Protein AF-A0AAE1CKC8-F1 (afdb_monomer_lite)

Sequence (252 aa):
MRITLWTKRLIAEFQVTCFRPLCLSCGTYLQKKLPIENNLVQALSALDPIAHGHTAAEEAMKKLAEYFPTLIGPEREEQFTSEVRQYYLCQNLSPSDEVQLDHWWKNVMKVIETPTLSSVVKACLSIFCAPAVEQSFSMINHIINTKTNRLDITTYAAYQGIKYHLLARKISSIEMFRRTDIVFSPVDKAMVFHIQTARRRAMMNTSQGPRGKKTTAHKKAEEQIVAITNNNKKRAAEDISLLEPPAPKRLK

Foldseek 3Di:
DDPDDCDPVNVVCCCVPPVVVVVVVVVVVVCVVPVPPPLLVQLLVLLALVVQLPPSSLVSVLCLCVVCCVLQPPVCSVLSNVLSVVLSPDPVQDRDPPDDSVVSLVVSCVVGVRPSSNVSNVVSVPPPPDVVVVVVVVVVCCQCPPPVRHDDPVRVVVVVVVVVVCVVVVHDPCRVPPDPDPPPDDDDPVVVVVVVVVVVVVVVCVVPPPDPPPPDPVVVVVVVVVVVVVVVVVVVVVVVVVPDDDDDDDDD

pLDDT: mean 74.92, std 10.93, range [36.0, 90.94]

Organism: NCBI:txid231223

Radius of gyration: 37.61 Å; chains: 1; bounding box: 82×58×129 Å

Secondary structure (DSSP, 8-state):
-------HHHHHHHIIIIIHHHHHHHHHHHHHHS----HHHHHHHTTSGGGTT-HHHHHHHHTHHHH-TTTS-GGGHHHHHHHHHHHHH-TT----TTS-HHHHHHHHHHHS--HHHHHHHHHHHHS--SHHHHHHHHHHHHHHH-TTT---HHHHHHHHHHHHHHHHHT--HHHHT--S-TTTSPP-HHHHHHHHHHHHHHHHHHHS-S------HHHHHHHHHHHHHHHHHHHHHHHHHTSSPPPP----

Structure (mmCIF, N/CA/C/O backbone):
data_AF-A0AAE1CKC8-F1
#
_entry.id   AF-A0AAE1CKC8-F1
#
loop_
_atom_site.group_PDB
_atom_site.id
_atom_site.type_symbol
_atom_site.label_atom_id
_atom_site.label_alt_id
_atom_site.label_comp_id
_atom_site.label_asym_id
_atom_site.label_entity_id
_atom_site.label_seq_id
_atom_site.pdbx_PDB_ins_code
_atom_site.Cartn_x
_atom_site.Cartn_y
_atom_site.Cartn_z
_atom_site.occupancy
_atom_site.B_iso_or_equiv
_atom_site.auth_seq_id
_atom_site.auth_comp_id
_atom_site.auth_asym_id
_atom_site.auth_atom_id
_atom_site.pdbx_PDB_model_num
ATOM 1 N N . MET A 1 1 ? -36.580 40.548 -22.655 1.00 36.00 1 MET A N 1
ATOM 2 C CA . MET A 1 1 ? -35.532 39.559 -22.327 1.00 36.00 1 MET A CA 1
ATOM 3 C C . MET A 1 1 ? -35.339 39.572 -20.808 1.00 36.00 1 MET A C 1
ATOM 5 O O . MET A 1 1 ? -34.622 40.419 -20.299 1.00 36.00 1 MET A O 1
ATOM 9 N N . ARG A 1 2 ? -36.108 38.767 -20.055 1.00 38.00 2 ARG A N 1
ATOM 10 C CA . ARG A 1 2 ? -36.061 38.737 -18.578 1.00 38.00 2 ARG A CA 1
ATOM 11 C C . ARG A 1 2 ? -35.215 37.546 -18.142 1.00 38.00 2 ARG A C 1
ATOM 13 O O . ARG A 1 2 ? -35.696 36.421 -18.146 1.00 38.00 2 ARG A O 1
ATOM 20 N N . ILE A 1 3 ? -33.959 37.808 -17.803 1.00 46.44 3 ILE A N 1
ATOM 21 C CA . ILE A 1 3 ? -33.096 36.845 -17.119 1.00 46.44 3 ILE A CA 1
ATOM 22 C C . ILE A 1 3 ? -33.553 36.851 -15.658 1.00 46.44 3 ILE A C 1
ATOM 24 O O . ILE A 1 3 ? -33.387 37.841 -14.950 1.00 46.44 3 ILE A O 1
ATOM 28 N N . THR A 1 4 ? -34.247 35.796 -15.239 1.00 55.09 4 THR A N 1
ATOM 29 C CA . THR A 1 4 ? -34.782 35.658 -13.882 1.00 55.09 4 THR A CA 1
ATOM 30 C C . THR A 1 4 ? -33.641 35.486 -12.884 1.00 55.09 4 THR A C 1
ATOM 32 O O . THR A 1 4 ? -32.924 34.487 -12.912 1.00 55.09 4 THR A O 1
ATOM 35 N N . LEU A 1 5 ? -33.494 36.468 -11.994 1.00 56.00 5 LEU A N 1
ATOM 36 C CA . LEU A 1 5 ? -32.692 36.388 -10.776 1.00 56.00 5 LEU A CA 1
ATOM 37 C C . LEU A 1 5 ? -33.219 35.237 -9.911 1.00 56.00 5 LEU A C 1
ATOM 39 O O . LEU A 1 5 ? -34.302 35.326 -9.333 1.00 56.00 5 LEU A O 1
ATOM 43 N N . TRP A 1 6 ? -32.453 34.152 -9.837 1.00 57.56 6 TRP A N 1
ATOM 44 C CA . TRP A 1 6 ? -32.723 33.048 -8.925 1.00 57.56 6 TRP A CA 1
ATOM 45 C C . TRP A 1 6 ? -32.560 33.549 -7.490 1.00 57.56 6 TRP A C 1
ATOM 47 O O . TRP A 1 6 ? -31.461 33.881 -7.046 1.00 57.56 6 TRP A O 1
ATOM 57 N N . THR A 1 7 ? -33.665 33.648 -6.756 1.00 68.88 7 THR A N 1
ATOM 58 C CA . THR A 1 7 ? -33.627 33.999 -5.336 1.00 68.88 7 THR A CA 1
ATOM 59 C C . THR A 1 7 ? -32.977 32.859 -4.549 1.00 68.88 7 THR A C 1
ATOM 61 O O . THR A 1 7 ? -33.163 31.684 -4.865 1.00 68.88 7 THR A O 1
ATOM 64 N N . LYS A 1 8 ? -32.221 33.184 -3.489 1.00 64.88 8 LYS A N 1
ATOM 65 C CA . LYS A 1 8 ? -31.500 32.198 -2.651 1.00 64.88 8 LYS A CA 1
ATOM 66 C C . LYS A 1 8 ? -32.390 31.040 -2.171 1.00 64.88 8 LYS A C 1
ATOM 68 O O . LYS A 1 8 ? -31.914 29.924 -2.006 1.00 64.88 8 LYS A O 1
ATOM 73 N N . ARG A 1 9 ? -33.688 31.305 -1.996 1.00 66.88 9 ARG A N 1
ATOM 74 C CA . ARG A 1 9 ? -34.703 30.326 -1.590 1.00 66.88 9 ARG A CA 1
ATOM 75 C C . ARG A 1 9 ? -34.991 29.280 -2.677 1.00 66.88 9 ARG A C 1
ATOM 77 O O . ARG A 1 9 ? -35.011 28.099 -2.363 1.00 66.88 9 ARG A O 1
ATOM 84 N N . LEU A 1 10 ? -35.103 29.696 -3.943 1.00 72.81 10 LEU A N 1
ATOM 85 C CA . LEU A 1 10 ? -35.282 28.792 -5.090 1.00 72.81 10 LEU A CA 1
ATOM 86 C C . LEU A 1 10 ? -34.040 27.927 -5.349 1.00 72.81 10 LEU A C 1
ATOM 88 O O . LEU A 1 10 ? -34.161 26.766 -5.724 1.00 72.81 10 LEU A O 1
ATOM 92 N N . ILE A 1 11 ? -32.843 28.474 -5.119 1.00 70.69 11 ILE A N 1
ATOM 93 C CA . ILE A 1 11 ? -31.585 27.718 -5.238 1.00 70.69 11 ILE A CA 1
ATOM 94 C C . ILE A 1 11 ? -31.495 26.649 -4.141 1.00 70.69 11 ILE A C 1
ATOM 96 O O . ILE A 1 11 ? -31.129 25.510 -4.428 1.00 70.69 11 ILE A O 1
ATOM 100 N N . ALA A 1 12 ? -31.866 26.994 -2.903 1.00 69.50 12 ALA A N 1
ATOM 101 C CA . ALA A 1 12 ? -31.888 26.052 -1.786 1.00 69.50 12 ALA A CA 1
ATOM 102 C C . ALA A 1 12 ? -32.915 24.927 -2.002 1.00 69.50 12 ALA A C 1
ATOM 104 O O . ALA A 1 12 ? -32.591 23.757 -1.808 1.00 69.50 12 ALA A O 1
ATOM 105 N N . GLU A 1 13 ? -34.122 25.256 -2.474 1.00 74.31 13 GLU A N 1
ATOM 106 C CA . GLU A 1 13 ? -35.130 24.251 -2.834 1.00 74.31 13 GLU A CA 1
ATOM 107 C C . GLU A 1 13 ? -34.658 23.356 -3.985 1.00 74.31 13 GLU A C 1
ATOM 109 O O . GLU A 1 13 ? -34.780 22.139 -3.903 1.00 74.31 13 GLU A O 1
ATOM 114 N N . PHE A 1 14 ? -34.033 23.908 -5.028 1.00 74.75 14 PHE A N 1
ATOM 115 C CA . PHE A 1 14 ? -33.498 23.094 -6.121 1.00 74.75 14 PHE A CA 1
ATOM 116 C C . PHE A 1 14 ? -32.355 22.166 -5.667 1.00 74.75 14 PHE A C 1
ATOM 118 O O . PHE A 1 14 ? -32.297 21.000 -6.074 1.00 74.75 14 PHE A O 1
ATOM 125 N N . GLN A 1 15 ? -31.465 22.644 -4.789 1.00 65.12 15 GLN A N 1
ATOM 126 C CA . GLN A 1 15 ? -30.391 21.827 -4.220 1.00 65.12 15 GLN A CA 1
ATOM 127 C C . GLN A 1 15 ? -30.928 20.659 -3.389 1.00 65.12 15 GLN A C 1
ATOM 129 O O . GLN A 1 15 ? -30.434 19.538 -3.523 1.00 65.12 15 GLN A O 1
ATOM 134 N N . VAL A 1 16 ? -31.936 20.900 -2.549 1.00 71.31 16 VAL A N 1
ATOM 135 C CA . VAL A 1 16 ? -32.494 19.873 -1.660 1.00 71.31 16 VAL A CA 1
ATOM 136 C C . VAL A 1 16 ? -33.387 18.896 -2.425 1.00 71.31 16 VAL A C 1
ATOM 138 O O . VAL A 1 16 ? -33.282 17.690 -2.209 1.00 71.31 16 VAL A O 1
ATOM 141 N N . THR A 1 17 ? -34.226 19.395 -3.332 1.00 73.00 17 THR A N 1
ATOM 142 C CA . THR A 1 17 ? -35.298 18.603 -3.950 1.00 73.00 17 THR A CA 1
ATOM 143 C C . THR A 1 17 ? -34.865 17.903 -5.237 1.00 73.00 17 THR A C 1
ATOM 145 O O . THR A 1 17 ? -35.337 16.804 -5.509 1.00 73.00 17 THR A O 1
ATOM 148 N N . CYS A 1 18 ? -33.950 18.485 -6.019 1.00 71.00 18 CYS A N 1
ATOM 149 C CA . CYS A 1 18 ? -33.514 17.901 -7.295 1.00 71.00 18 CYS A CA 1
ATOM 150 C C . CYS A 1 18 ? -32.066 17.415 -7.248 1.00 71.00 18 CYS A C 1
ATOM 152 O O . CYS A 1 18 ? -31.780 16.278 -7.620 1.00 71.00 18 CYS A O 1
ATOM 154 N N . PHE A 1 19 ? -31.138 18.255 -6.786 1.00 73.12 19 PHE A N 1
ATOM 155 C CA . PHE A 1 19 ? -29.710 17.958 -6.912 1.00 73.12 19 PHE A CA 1
ATOM 156 C C . PHE A 1 19 ? -29.242 16.867 -5.942 1.00 73.12 19 PHE A C 1
ATOM 158 O O . PHE A 1 19 ? -28.613 15.894 -6.355 1.00 73.12 19 PHE A O 1
ATOM 165 N N . ARG A 1 20 ? -29.595 16.977 -4.656 1.00 73.38 20 ARG A N 1
ATOM 166 C CA . ARG A 1 20 ? -29.221 15.995 -3.628 1.00 73.38 20 ARG A CA 1
ATOM 167 C C . ARG A 1 20 ? -29.720 14.571 -3.940 1.00 73.38 20 ARG A C 1
ATOM 169 O O . ARG A 1 20 ? -28.891 13.660 -3.904 1.00 73.38 20 ARG A O 1
ATOM 176 N N . PRO A 1 21 ? -31.001 14.336 -4.295 1.00 76.81 21 PRO A N 1
ATOM 177 C CA . PRO A 1 21 ? -31.463 12.997 -4.660 1.00 76.81 21 PRO A CA 1
ATOM 178 C C . PRO A 1 21 ? -30.873 12.490 -5.982 1.00 76.81 21 PRO A C 1
ATOM 180 O O . PRO A 1 21 ? -30.647 11.287 -6.103 1.00 76.81 21 PRO A O 1
ATOM 183 N N . LEU A 1 22 ? -30.556 13.366 -6.944 1.00 74.62 22 LEU A N 1
ATOM 184 C CA . LEU A 1 22 ? -29.864 12.975 -8.178 1.00 74.62 22 LEU A CA 1
ATOM 185 C C . LEU A 1 22 ? -28.429 12.506 -7.895 1.00 74.62 22 LEU A C 1
ATOM 187 O O . LEU A 1 22 ? -28.029 11.450 -8.379 1.00 74.62 22 LEU A O 1
ATOM 191 N N . CYS A 1 23 ? -27.669 13.239 -7.076 1.00 71.44 23 CYS A N 1
ATOM 192 C CA . CYS A 1 23 ? -26.325 12.836 -6.655 1.00 71.44 23 CYS A CA 1
ATOM 193 C C . CYS A 1 23 ? -26.344 11.533 -5.846 1.00 71.44 23 CYS A C 1
ATOM 195 O O . CYS A 1 23 ? -25.515 10.662 -6.091 1.00 71.44 23 CYS A O 1
ATOM 197 N N . LEU A 1 24 ? -27.314 11.358 -4.943 1.00 73.06 24 LEU A N 1
ATOM 198 C CA . LEU A 1 24 ? -27.509 10.103 -4.205 1.00 73.06 24 LEU A CA 1
ATOM 199 C C . LEU A 1 24 ? -27.886 8.941 -5.138 1.00 73.06 24 LEU A C 1
ATOM 201 O O . LEU A 1 24 ? -27.353 7.843 -4.999 1.00 73.06 24 LEU A O 1
ATOM 205 N N . SER A 1 25 ? -28.753 9.170 -6.126 1.00 73.88 25 SER A N 1
ATOM 206 C CA . SER A 1 25 ? -29.152 8.146 -7.106 1.00 73.88 25 SER A CA 1
ATOM 207 C C . SER A 1 25 ? -28.003 7.770 -8.043 1.00 73.88 25 SER A C 1
ATOM 209 O O . SER A 1 25 ? -27.799 6.599 -8.348 1.00 73.88 25 SER A O 1
ATOM 211 N N . CYS A 1 26 ? -27.204 8.749 -8.467 1.00 70.44 26 CYS A N 1
ATOM 212 C CA . CYS A 1 26 ? -26.008 8.517 -9.269 1.00 70.44 26 CYS A CA 1
ATOM 213 C C . CYS A 1 26 ? -24.931 7.785 -8.455 1.00 70.44 26 CYS A C 1
ATOM 215 O O . CYS A 1 26 ? -24.367 6.806 -8.930 1.00 70.44 26 CYS A O 1
ATOM 217 N N . GLY A 1 27 ? -24.704 8.192 -7.202 1.00 68.81 27 GLY A N 1
ATOM 218 C CA . GLY A 1 27 ? -23.775 7.530 -6.286 1.00 68.81 27 GLY A CA 1
ATOM 219 C C . GLY A 1 27 ? -24.171 6.082 -6.000 1.00 68.81 27 GLY A C 1
ATOM 220 O O . GLY A 1 27 ? -23.344 5.186 -6.129 1.00 68.81 27 GLY A O 1
ATOM 221 N N . THR A 1 28 ? -25.448 5.824 -5.711 1.00 68.50 28 THR A N 1
ATOM 222 C CA . THR A 1 28 ? -25.966 4.459 -5.503 1.00 68.50 28 THR A CA 1
ATOM 223 C C . THR A 1 28 ? -25.920 3.614 -6.778 1.00 68.50 28 THR A C 1
ATOM 225 O O . THR A 1 28 ? -25.633 2.419 -6.710 1.00 68.50 28 THR A O 1
ATOM 228 N N . TYR A 1 29 ? -26.148 4.208 -7.953 1.00 71.06 29 TYR A N 1
ATOM 229 C CA . TYR A 1 29 ? -25.987 3.532 -9.242 1.00 71.06 29 TYR A CA 1
ATOM 230 C C . TYR A 1 29 ? -24.521 3.186 -9.535 1.00 71.06 29 TYR A C 1
ATOM 232 O O . TYR A 1 29 ? -24.230 2.062 -9.939 1.00 71.06 29 TYR A O 1
ATOM 240 N N . LEU A 1 30 ? -23.593 4.116 -9.291 1.00 62.16 30 LEU A N 1
ATOM 241 C CA . LEU A 1 30 ? -22.155 3.895 -9.450 1.00 62.16 30 LEU A CA 1
ATOM 242 C C . LEU A 1 30 ? -21.639 2.845 -8.463 1.00 62.16 30 LEU A C 1
ATOM 244 O O . LEU A 1 30 ? -20.936 1.938 -8.888 1.00 62.16 30 LEU A O 1
ATOM 248 N N . GLN A 1 31 ? -22.064 2.882 -7.197 1.00 65.56 31 GLN A N 1
ATOM 249 C CA . GLN A 1 31 ? -21.759 1.838 -6.210 1.00 65.56 31 GLN A CA 1
ATOM 250 C C . GLN A 1 31 ? -22.319 0.467 -6.619 1.00 65.56 31 GLN A C 1
ATOM 252 O O . GLN A 1 31 ? -21.656 -0.547 -6.429 1.00 65.56 31 GLN A O 1
ATOM 257 N N . LYS A 1 32 ? -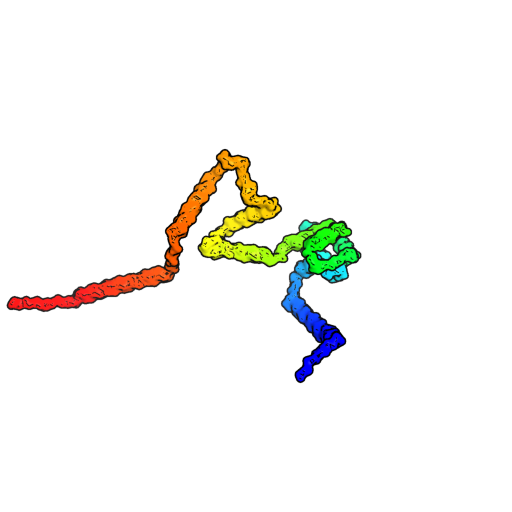23.510 0.417 -7.235 1.00 63.41 32 LYS A N 1
ATOM 258 C CA . LYS A 1 32 ? -24.080 -0.826 -7.789 1.00 63.41 32 LYS A CA 1
ATOM 259 C C . LYS A 1 32 ? -23.358 -1.336 -9.038 1.00 63.41 32 LYS A C 1
ATOM 261 O O . LYS A 1 32 ? -23.412 -2.532 -9.304 1.00 63.41 32 LYS A O 1
ATOM 266 N N . LYS A 1 33 ? -22.766 -0.453 -9.849 1.00 54.09 33 LYS A N 1
ATOM 267 C CA . LYS A 1 33 ? -22.093 -0.797 -11.118 1.00 54.09 33 LYS A CA 1
ATOM 268 C C . LYS A 1 33 ? -20.592 -1.029 -10.975 1.00 54.09 33 LYS A C 1
ATOM 270 O O . LYS A 1 33 ? -20.018 -1.712 -11.815 1.00 54.09 33 LYS A O 1
ATOM 275 N N . LEU A 1 34 ? -19.991 -0.495 -9.918 1.00 58.00 34 LEU A N 1
ATOM 276 C CA . LEU A 1 34 ? -18.614 -0.726 -9.497 1.00 58.00 34 LEU A CA 1
ATOM 277 C C . LEU A 1 34 ? -18.615 -1.321 -8.081 1.00 58.00 34 LEU A C 1
ATOM 279 O O . LEU A 1 34 ? -18.057 -0.706 -7.167 1.00 58.00 34 LEU A O 1
ATOM 283 N N . PRO A 1 35 ? -19.270 -2.477 -7.851 1.00 56.56 35 PRO A N 1
ATOM 284 C CA . PRO A 1 35 ? -19.130 -3.140 -6.573 1.00 56.56 35 PRO A CA 1
ATOM 285 C C . PRO A 1 35 ? -17.649 -3.473 -6.411 1.00 56.56 35 PRO A C 1
ATOM 287 O O . PRO A 1 35 ? -17.050 -4.160 -7.238 1.00 56.56 35 PRO A O 1
ATOM 290 N N . ILE A 1 36 ? -17.038 -2.963 -5.346 1.00 62.00 36 ILE A N 1
ATOM 291 C CA . ILE A 1 36 ? -15.755 -3.486 -4.895 1.00 62.00 36 IL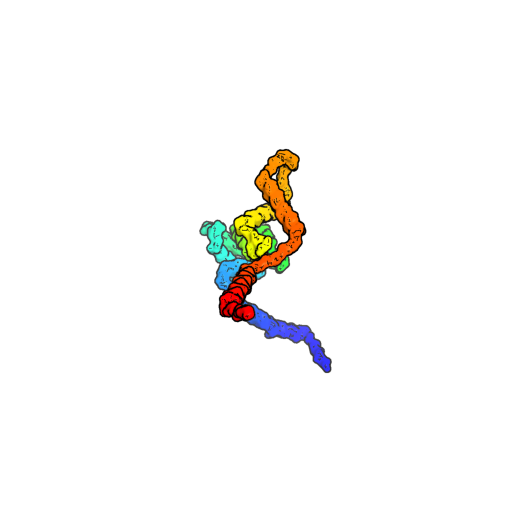E A CA 1
ATOM 292 C C . ILE A 1 36 ? -16.083 -4.865 -4.323 1.00 62.00 36 ILE A C 1
ATOM 294 O O . ILE A 1 36 ? -16.275 -5.009 -3.126 1.00 62.00 36 ILE A O 1
ATOM 298 N N . GLU A 1 37 ? -16.250 -5.874 -5.177 1.00 66.38 37 GLU A N 1
ATOM 299 C CA . GLU A 1 37 ? -16.579 -7.251 -4.765 1.00 66.38 37 GLU A CA 1
ATOM 300 C C . GLU A 1 37 ? -15.460 -7.867 -3.920 1.00 66.38 37 GLU A C 1
ATOM 302 O O . GLU A 1 37 ? -15.650 -8.856 -3.218 1.00 66.38 37 GLU A O 1
ATOM 307 N N . ASN A 1 38 ? -14.273 -7.264 -3.969 1.00 76.81 38 ASN A N 1
ATOM 308 C CA . ASN A 1 38 ? -13.148 -7.690 -3.173 1.00 76.81 38 ASN A CA 1
ATOM 309 C C . ASN A 1 38 ? -13.334 -7.289 -1.700 1.00 76.81 38 ASN A C 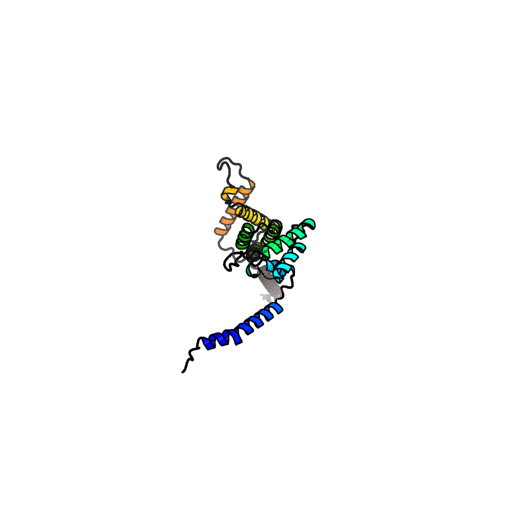1
ATOM 311 O O . ASN A 1 38 ? -13.092 -6.142 -1.314 1.00 76.81 38 ASN A O 1
ATOM 315 N N . ASN A 1 39 ? -13.697 -8.275 -0.879 1.00 80.06 39 ASN A N 1
ATOM 316 C CA . ASN A 1 39 ? -13.858 -8.149 0.570 1.00 80.06 39 ASN A CA 1
ATOM 317 C C . ASN A 1 39 ? -12.618 -7.561 1.273 1.00 80.06 39 ASN A C 1
ATOM 319 O O . ASN A 1 39 ? -12.769 -6.833 2.252 1.00 80.06 39 ASN A O 1
ATOM 323 N N . LEU A 1 40 ? -11.403 -7.811 0.764 1.00 81.62 40 LEU A N 1
ATOM 324 C CA . LEU A 1 40 ? -10.171 -7.218 1.297 1.00 81.62 40 LEU A CA 1
ATOM 325 C C . LEU A 1 40 ? -10.157 -5.702 1.090 1.00 81.62 40 LEU A C 1
ATOM 327 O O . LEU A 1 40 ? -9.838 -4.952 2.003 1.00 81.62 40 LEU A O 1
ATOM 331 N N . VAL A 1 41 ? -10.507 -5.234 -0.109 1.00 79.56 41 VAL A N 1
ATOM 332 C CA . VAL A 1 41 ? -10.488 -3.799 -0.434 1.00 79.56 41 VAL A CA 1
ATOM 333 C C . VAL A 1 41 ? -11.585 -3.063 0.336 1.00 79.56 41 VAL A C 1
ATOM 335 O O . VAL A 1 41 ? -11.366 -1.944 0.794 1.00 79.56 41 VAL A O 1
ATOM 338 N N . GLN A 1 42 ? -12.731 -3.711 0.561 1.00 81.44 42 GLN A N 1
ATOM 339 C CA . GLN A 1 42 ? -13.750 -3.194 1.476 1.00 81.44 42 GLN A CA 1
ATOM 340 C C . GLN A 1 42 ? -13.222 -3.087 2.914 1.00 81.44 42 GLN A C 1
ATOM 342 O O . GLN A 1 42 ? -13.388 -2.044 3.540 1.00 81.44 42 GLN A O 1
ATOM 347 N N . ALA A 1 43 ? -12.534 -4.113 3.423 1.00 85.25 43 ALA A N 1
ATOM 348 C CA . ALA A 1 43 ? -11.910 -4.068 4.746 1.00 85.25 43 ALA A CA 1
ATOM 349 C C . ALA A 1 43 ? -10.842 -2.960 4.850 1.00 85.25 43 ALA A C 1
ATOM 351 O O . ALA A 1 43 ? -10.799 -2.233 5.837 1.00 85.25 43 ALA A O 1
ATOM 352 N N . LEU A 1 44 ? -10.037 -2.762 3.801 1.00 85.00 44 LEU A N 1
ATOM 353 C CA . LEU A 1 44 ? -9.032 -1.697 3.725 1.00 85.00 44 LEU A CA 1
ATOM 354 C C . LEU A 1 44 ? -9.649 -0.294 3.678 1.00 85.00 44 LEU A C 1
ATOM 356 O O . LEU A 1 44 ? -9.043 0.646 4.184 1.00 85.00 44 LEU A O 1
ATOM 360 N N . SER A 1 45 ? -10.852 -0.137 3.118 1.00 83.50 45 SER A N 1
ATOM 361 C CA . SER A 1 45 ? -11.545 1.160 3.101 1.00 83.50 45 SER A CA 1
ATOM 362 C C . SER A 1 45 ? -11.904 1.670 4.503 1.00 83.50 45 SER A C 1
ATOM 364 O O . SER A 1 45 ? -12.032 2.874 4.697 1.00 83.50 45 SER A O 1
ATOM 366 N N . ALA A 1 46 ? -11.973 0.784 5.504 1.00 86.94 46 ALA A N 1
ATOM 367 C CA . ALA A 1 46 ? -12.184 1.163 6.900 1.00 86.94 46 ALA A CA 1
ATOM 368 C C . ALA A 1 46 ? -10.991 1.906 7.531 1.00 86.94 46 ALA A C 1
ATOM 370 O O . ALA A 1 46 ? -11.117 2.429 8.635 1.00 86.94 46 ALA A O 1
ATOM 371 N N . LEU A 1 47 ? -9.838 1.953 6.850 1.00 86.38 47 LEU A N 1
ATOM 372 C CA . LEU A 1 47 ? -8.676 2.732 7.282 1.00 86.38 47 LEU A CA 1
ATOM 373 C C . LEU A 1 47 ? -8.813 4.228 6.980 1.00 86.38 47 LEU A C 1
ATOM 375 O O . LEU A 1 47 ? -7.988 5.014 7.448 1.00 86.38 47 LEU A O 1
ATOM 379 N N . ASP A 1 48 ? -9.794 4.617 6.166 1.00 84.69 48 ASP A N 1
ATOM 380 C CA . ASP A 1 48 ? -10.020 6.007 5.793 1.00 84.69 48 ASP A CA 1
ATOM 381 C C . ASP A 1 48 ? -10.481 6.828 7.019 1.00 84.69 48 ASP A C 1
ATOM 383 O O . ASP A 1 48 ? -11.429 6.420 7.697 1.00 84.69 48 ASP A O 1
ATOM 387 N N . PRO A 1 49 ? -9.863 7.992 7.313 1.00 82.38 49 PRO A N 1
ATOM 388 C CA . PRO A 1 49 ? -10.309 8.904 8.365 1.00 82.38 49 PRO A CA 1
ATOM 389 C C . PRO A 1 49 ? -11.800 9.242 8.296 1.00 82.38 49 PRO A C 1
ATOM 391 O O . PRO A 1 49 ? -12.426 9.452 9.333 1.00 82.38 49 PRO A O 1
ATOM 394 N N . ILE A 1 50 ? -12.373 9.293 7.090 1.00 81.81 50 ILE A N 1
ATOM 395 C CA . ILE A 1 50 ? -13.790 9.606 6.867 1.00 81.81 50 ILE A CA 1
ATOM 396 C C . ILE A 1 50 ? -14.690 8.461 7.358 1.00 81.81 50 ILE A C 1
ATOM 398 O O . ILE A 1 50 ? -15.824 8.693 7.772 1.00 81.81 50 ILE A O 1
ATOM 402 N N . ALA A 1 51 ? -14.189 7.223 7.345 1.00 78.50 51 ALA A N 1
ATOM 403 C CA . ALA A 1 51 ? -14.908 6.051 7.833 1.00 78.50 51 ALA A CA 1
ATOM 404 C C . ALA A 1 51 ? -14.900 5.939 9.373 1.00 78.50 51 ALA A C 1
ATOM 406 O O . ALA A 1 51 ? -15.626 5.112 9.936 1.00 78.50 51 ALA A O 1
ATOM 407 N N . HIS A 1 52 ? -14.120 6.778 10.067 1.00 81.75 52 HIS A N 1
ATOM 408 C CA . HIS A 1 52 ? -14.016 6.774 11.526 1.00 81.75 52 HIS A CA 1
ATOM 409 C C . HIS A 1 52 ? -15.367 7.054 12.197 1.00 81.75 52 HIS A C 1
ATOM 411 O O . HIS A 1 52 ? -16.088 7.979 11.832 1.00 81.75 52 HIS A O 1
ATOM 417 N N . GLY A 1 53 ? -15.717 6.254 13.205 1.00 75.56 53 GLY A N 1
ATOM 418 C CA . GLY A 1 53 ? -16.988 6.371 13.935 1.00 75.56 53 GLY A CA 1
ATOM 419 C C . GLY A 1 53 ? -18.184 5.650 13.297 1.00 75.56 53 GLY A C 1
ATOM 420 O O . GLY A 1 53 ? -19.255 5.602 13.904 1.00 75.56 53 GLY A O 1
ATOM 421 N N . HIS A 1 54 ? -18.026 5.037 12.119 1.00 82.62 54 HIS A N 1
ATOM 422 C CA . HIS A 1 54 ? -19.057 4.182 11.531 1.00 82.62 54 HIS A CA 1
ATOM 423 C C . HIS A 1 54 ? -18.948 2.733 12.027 1.00 82.62 54 HIS A C 1
ATOM 425 O O . HIS A 1 54 ? -17.907 2.093 11.902 1.00 82.62 54 HIS A O 1
ATOM 431 N N . THR A 1 55 ? -20.061 2.166 12.503 1.00 84.44 55 THR A N 1
ATOM 432 C CA . THR A 1 55 ? -20.132 0.769 12.978 1.00 84.44 55 THR A CA 1
ATOM 433 C C . THR A 1 55 ? -19.761 -0.246 11.895 1.00 84.44 55 THR A C 1
ATOM 435 O O . THR A 1 55 ? -19.058 -1.217 12.161 1.00 84.44 55 THR A O 1
ATOM 438 N N . ALA A 1 56 ? -20.164 0.007 10.647 1.00 84.94 56 ALA A N 1
ATOM 439 C CA . ALA A 1 56 ? -19.802 -0.836 9.509 1.00 84.94 56 ALA A CA 1
ATOM 440 C C . ALA A 1 56 ? -18.286 -0.837 9.234 1.00 84.94 56 ALA A C 1
ATOM 442 O O . ALA A 1 56 ? -17.728 -1.866 8.852 1.00 84.94 56 ALA A O 1
ATOM 443 N N . ALA A 1 57 ? -17.613 0.297 9.454 1.00 85.06 57 ALA A N 1
ATOM 444 C CA . ALA A 1 57 ? -16.167 0.406 9.297 1.00 85.06 57 ALA A CA 1
ATOM 445 C C . ALA A 1 57 ? -15.431 -0.323 10.434 1.00 85.06 57 ALA A C 1
ATOM 447 O O . ALA A 1 57 ? -14.437 -1.000 10.187 1.00 85.06 57 ALA A O 1
ATOM 448 N N . GLU A 1 58 ? -15.963 -0.293 11.660 1.00 88.44 58 GLU A N 1
ATOM 449 C CA . GLU A 1 58 ? -15.425 -1.066 12.786 1.00 88.44 58 GLU A CA 1
ATOM 450 C C . GLU A 1 58 ? -15.453 -2.578 12.512 1.00 88.44 58 GLU A C 1
ATOM 452 O O . GLU A 1 58 ? -14.460 -3.278 12.726 1.00 88.44 58 GLU A O 1
ATOM 457 N N . GLU A 1 59 ? -16.573 -3.097 12.009 1.00 88.62 59 GLU A N 1
ATOM 458 C CA . GLU A 1 59 ? -16.694 -4.510 11.634 1.00 88.62 59 GLU A CA 1
ATOM 459 C C . GLU A 1 59 ? -15.769 -4.882 10.472 1.00 88.62 59 GLU A C 1
ATOM 461 O O . GLU A 1 59 ? -15.132 -5.937 10.497 1.00 88.62 59 GLU A O 1
ATOM 466 N N . ALA A 1 60 ? -15.656 -4.013 9.468 1.00 87.62 60 ALA A N 1
ATOM 467 C CA . ALA A 1 60 ? -14.752 -4.206 8.341 1.00 87.62 60 ALA A CA 1
ATOM 468 C C . ALA A 1 60 ? -13.274 -4.202 8.778 1.00 87.62 60 ALA A C 1
ATOM 470 O O . ALA A 1 60 ? -12.495 -5.027 8.302 1.00 87.62 60 ALA A O 1
ATOM 471 N N . MET A 1 61 ? -12.903 -3.351 9.740 1.00 88.56 61 MET A N 1
ATOM 472 C CA . MET A 1 61 ? -11.554 -3.297 10.308 1.00 88.56 61 MET A CA 1
ATOM 473 C C . MET A 1 61 ? -11.213 -4.575 11.086 1.00 88.56 61 MET A C 1
ATOM 475 O O . MET A 1 61 ? -10.101 -5.080 10.973 1.00 88.56 61 MET A O 1
ATOM 479 N N . LYS A 1 62 ? -12.165 -5.147 11.836 1.00 89.50 62 LYS A N 1
ATOM 480 C CA . LYS A 1 62 ? -11.956 -6.426 12.546 1.00 89.50 62 LYS A CA 1
ATOM 481 C C . LYS A 1 62 ? -11.654 -7.573 11.582 1.00 89.50 62 LYS A C 1
ATOM 483 O O . LYS A 1 62 ? -10.759 -8.370 11.847 1.00 89.50 62 LYS A O 1
ATOM 488 N N . LYS A 1 63 ? -12.317 -7.596 10.422 1.00 89.00 63 LYS A N 1
ATOM 489 C CA . LYS A 1 63 ? -12.067 -8.589 9.364 1.00 89.00 63 LYS A CA 1
ATOM 490 C C . LYS A 1 63 ? -10.659 -8.502 8.765 1.00 89.00 63 LYS A C 1
ATOM 492 O O . LYS A 1 63 ? -10.227 -9.459 8.134 1.00 89.00 63 LYS A O 1
ATOM 497 N N . LEU A 1 64 ? -9.909 -7.409 8.970 1.00 86.81 64 LEU A N 1
ATOM 498 C CA . LEU A 1 64 ? -8.506 -7.335 8.534 1.00 86.81 64 LEU A CA 1
ATOM 499 C C . LEU A 1 64 ? -7.629 -8.395 9.210 1.00 86.81 64 LEU A C 1
ATOM 501 O O . LEU A 1 64 ? -6.664 -8.840 8.595 1.00 86.81 64 LEU A O 1
ATOM 505 N N . ALA A 1 65 ? -7.973 -8.851 10.418 1.00 85.88 65 ALA A N 1
ATOM 506 C CA . ALA A 1 65 ? -7.225 -9.906 11.098 1.00 85.88 65 ALA A CA 1
ATOM 507 C C . ALA A 1 65 ? -7.135 -11.197 10.271 1.00 85.88 65 ALA A C 1
ATOM 509 O O . ALA A 1 65 ? -6.059 -11.783 10.157 1.00 85.88 65 ALA A O 1
ATOM 510 N N . GLU A 1 66 ? -8.236 -11.578 9.619 1.00 88.06 66 GLU A N 1
ATOM 511 C CA . GLU A 1 66 ? -8.333 -12.791 8.800 1.00 88.06 66 GLU A CA 1
ATOM 512 C C . GLU A 1 66 ? -7.403 -12.744 7.576 1.00 88.06 66 GLU A C 1
ATOM 514 O O . GLU A 1 66 ? -6.879 -13.770 7.140 1.00 88.06 66 GLU A O 1
ATOM 519 N N . TYR A 1 67 ? -7.161 -11.548 7.029 1.00 85.56 67 TYR A N 1
ATOM 520 C CA . TYR A 1 67 ? -6.328 -11.359 5.839 1.00 85.56 67 TYR A CA 1
ATOM 521 C C . TYR A 1 67 ? -4.830 -11.243 6.146 1.00 85.56 67 TYR A C 1
ATOM 523 O O . TYR A 1 67 ? -4.010 -11.441 5.248 1.00 85.56 67 TYR A O 1
ATOM 531 N N . PHE A 1 68 ? -4.455 -10.952 7.397 1.00 85.50 68 PHE A N 1
ATOM 532 C CA . PHE A 1 68 ? -3.060 -10.794 7.821 1.00 85.50 68 PHE A CA 1
ATOM 533 C C . PHE A 1 68 ? -2.657 -11.782 8.937 1.00 85.50 68 PHE A C 1
ATOM 535 O O . PHE A 1 68 ? -2.141 -11.356 9.978 1.00 85.50 68 PHE A O 1
ATOM 542 N N . PRO A 1 69 ? -2.777 -13.109 8.715 1.00 84.06 69 PRO A N 1
ATOM 543 C CA . PRO A 1 69 ? -2.507 -14.127 9.739 1.00 84.06 69 PRO A CA 1
ATOM 544 C C . PRO A 1 69 ? -1.032 -14.181 10.172 1.00 84.06 69 PRO A C 1
ATOM 546 O O . PRO A 1 69 ? -0.694 -14.669 11.245 1.00 84.06 69 PRO A O 1
ATOM 549 N N . THR A 1 70 ? -0.116 -13.675 9.341 1.00 83.75 70 THR A N 1
ATOM 550 C CA . THR A 1 70 ? 1.314 -13.584 9.679 1.00 83.75 70 THR A CA 1
ATOM 551 C C . THR A 1 70 ? 1.599 -12.491 10.713 1.00 83.75 70 THR A C 1
ATOM 553 O O . THR A 1 70 ? 2.596 -12.569 11.428 1.00 83.75 70 THR A O 1
ATOM 556 N N . LEU A 1 71 ? 0.746 -11.465 10.787 1.00 81.38 71 LEU A N 1
ATOM 557 C CA . LEU A 1 71 ? 0.891 -10.343 11.719 1.00 81.38 71 LEU A CA 1
ATOM 558 C C . LEU A 1 71 ? 0.067 -10.572 12.984 1.00 81.38 71 LEU A C 1
ATOM 560 O O . LEU A 1 71 ? 0.558 -10.342 14.090 1.00 81.38 71 LEU A O 1
ATOM 564 N N . ILE A 1 72 ? -1.160 -11.066 12.815 1.00 82.12 72 ILE A N 1
ATOM 565 C CA . ILE A 1 72 ? -2.067 -11.417 13.903 1.00 82.12 72 ILE A CA 1
ATOM 566 C C . ILE A 1 72 ? -2.130 -12.939 13.978 1.00 82.12 72 ILE A C 1
ATOM 568 O O . ILE A 1 72 ? -2.836 -13.590 13.215 1.00 82.12 72 ILE A O 1
ATOM 572 N N . GLY A 1 73 ? -1.351 -13.508 14.897 1.00 80.56 73 GLY A N 1
ATOM 573 C CA . GLY A 1 73 ? -1.533 -14.904 15.291 1.00 80.56 73 GLY A CA 1
ATOM 574 C C . GLY A 1 73 ? -2.825 -15.083 16.104 1.00 80.56 73 GLY A C 1
ATOM 575 O O . GLY A 1 73 ? -3.340 -14.096 16.633 1.00 80.56 73 GLY A O 1
ATOM 576 N N . PRO A 1 74 ? -3.305 -16.327 16.287 1.00 77.06 74 PRO A N 1
ATOM 577 C CA . PRO A 1 74 ? -4.568 -16.606 16.983 1.00 77.06 74 PRO A CA 1
ATOM 578 C C . PRO A 1 74 ? -4.595 -16.082 18.430 1.00 77.06 74 PRO A C 1
ATOM 580 O O . PRO A 1 74 ? -5.635 -15.669 18.922 1.00 77.06 74 PRO A O 1
ATOM 583 N N . GLU A 1 75 ? -3.444 -16.004 19.105 1.00 80.06 75 GLU A N 1
ATOM 584 C CA . GLU A 1 75 ? -3.341 -15.447 20.465 1.00 80.06 75 GLU A CA 1
ATOM 585 C C . GLU A 1 75 ? -3.533 -13.920 20.535 1.00 80.06 75 GLU A C 1
ATOM 587 O O . GLU A 1 75 ? -3.839 -13.377 21.593 1.00 80.06 75 GLU A O 1
ATOM 592 N N . ARG A 1 76 ? -3.324 -13.204 19.422 1.00 83.31 76 ARG A N 1
ATOM 593 C CA . ARG A 1 76 ? -3.359 -11.730 19.361 1.00 83.31 76 ARG A CA 1
ATOM 594 C C . ARG A 1 76 ? -4.629 -11.180 18.713 1.00 83.31 76 ARG A C 1
ATOM 596 O O . ARG A 1 76 ? -4.783 -9.965 18.615 1.00 83.31 76 ARG A O 1
ATOM 603 N N . GLU A 1 77 ? -5.551 -12.041 18.300 1.00 85.69 77 GLU A N 1
ATOM 604 C CA . GLU A 1 77 ? -6.801 -11.647 17.643 1.00 85.69 77 GLU A CA 1
ATOM 605 C C . GLU A 1 77 ? -7.753 -10.900 18.591 1.00 85.69 77 GLU A C 1
ATOM 607 O O . GLU A 1 77 ? -8.333 -9.868 18.233 1.00 85.69 77 GLU A O 1
ATOM 612 N N . GLU A 1 78 ? -7.855 -11.355 19.842 1.00 86.12 78 GLU A N 1
ATOM 613 C CA . GLU A 1 78 ? -8.645 -10.677 20.875 1.00 86.12 78 GLU A CA 1
ATOM 614 C C . GLU A 1 78 ? -8.068 -9.294 21.213 1.00 86.12 78 GLU A C 1
ATOM 616 O O . GLU A 1 78 ? -8.817 -8.327 21.374 1.00 86.12 78 GLU A O 1
ATOM 621 N N . GLN A 1 79 ? -6.733 -9.183 21.250 1.00 87.56 79 GLN A N 1
ATOM 622 C CA . GLN A 1 79 ? -6.019 -7.918 21.455 1.00 87.56 79 GLN A CA 1
ATOM 623 C C . GLN A 1 79 ? -6.230 -6.963 20.279 1.00 87.56 79 GLN A C 1
ATOM 625 O O . GLN A 1 79 ? -6.524 -5.790 20.476 1.00 87.56 79 GLN A O 1
ATOM 630 N N . PHE A 1 80 ? -6.168 -7.460 19.044 1.00 89.75 80 PHE A N 1
ATOM 631 C CA . PHE A 1 80 ? -6.481 -6.649 17.872 1.00 89.75 80 PHE A CA 1
ATOM 632 C C . PHE A 1 80 ? -7.925 -6.133 17.912 1.00 89.75 80 PHE A C 1
ATOM 634 O O . PHE A 1 80 ? -8.177 -4.950 17.689 1.00 89.75 80 PHE A O 1
ATOM 641 N N . THR A 1 81 ? -8.881 -6.994 18.259 1.00 89.94 81 THR A N 1
ATOM 642 C CA . THR A 1 81 ? -10.299 -6.621 18.330 1.00 89.94 81 THR A CA 1
ATOM 643 C C . THR A 1 81 ? -10.565 -5.565 19.406 1.00 89.94 81 THR A C 1
ATOM 645 O O . THR A 1 81 ? -11.388 -4.668 19.194 1.00 89.94 81 THR A O 1
ATOM 648 N N . SER A 1 82 ? -9.888 -5.644 20.556 1.00 89.75 82 SER A N 1
ATOM 649 C CA . SER A 1 82 ? -10.011 -4.645 21.624 1.00 89.75 82 SER A CA 1
ATOM 650 C C . SER A 1 82 ? -9.342 -3.317 21.255 1.00 89.75 82 SER A C 1
ATOM 652 O O . SER A 1 82 ? -9.947 -2.265 21.467 1.00 89.75 82 SER A O 1
ATOM 654 N N . GLU A 1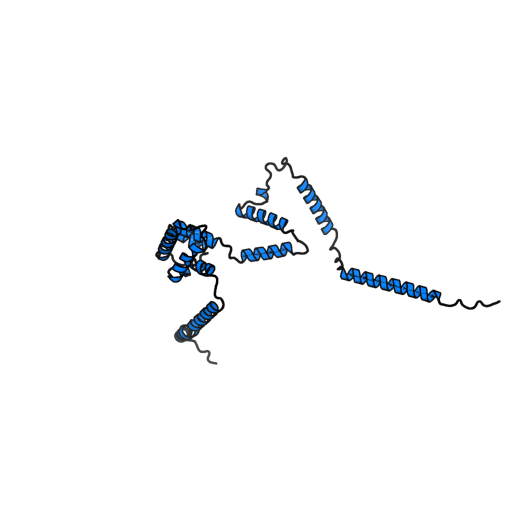 83 ? -8.170 -3.348 20.614 1.00 90.94 83 GLU A N 1
ATOM 655 C CA . GLU A 1 83 ? -7.478 -2.157 20.106 1.00 90.94 83 GLU A CA 1
ATOM 656 C C . GLU A 1 83 ? -8.294 -1.433 19.020 1.00 90.94 83 GLU A C 1
ATOM 658 O O . GLU A 1 83 ? -8.395 -0.205 19.038 1.00 90.94 83 GLU A O 1
ATOM 663 N N . VAL A 1 84 ? -8.945 -2.172 18.112 1.00 89.69 84 VAL A N 1
ATOM 664 C CA . VAL A 1 84 ? -9.865 -1.596 17.114 1.00 89.69 84 VAL A CA 1
ATOM 665 C C . VAL A 1 84 ? -11.028 -0.881 17.802 1.00 89.69 84 VAL A C 1
ATOM 667 O O . VAL A 1 84 ? -11.340 0.256 17.454 1.00 89.69 84 VAL A O 1
ATOM 670 N N . ARG A 1 85 ? -11.648 -1.500 18.815 1.00 88.69 85 ARG A N 1
ATOM 671 C CA . ARG A 1 85 ? -12.725 -0.852 19.586 1.00 88.69 85 ARG A CA 1
ATOM 672 C C . ARG A 1 85 ? -12.237 0.423 20.267 1.00 88.69 85 ARG A C 1
ATOM 674 O O . ARG A 1 85 ? -12.915 1.442 20.204 1.00 88.69 85 ARG A O 1
ATOM 681 N N . GLN A 1 86 ? -11.059 0.384 20.889 1.00 87.25 86 GLN A N 1
ATOM 682 C CA . GLN A 1 86 ? -10.468 1.550 21.544 1.00 87.25 86 GLN A CA 1
ATOM 683 C C . GLN A 1 86 ? -10.237 2.694 20.554 1.00 87.25 86 GLN A C 1
ATOM 685 O O . GLN A 1 86 ? -10.559 3.839 20.863 1.00 87.25 86 GLN A O 1
ATOM 690 N N . TYR A 1 87 ? -9.748 2.379 19.354 1.00 87.50 87 TYR A N 1
ATOM 691 C CA . TYR A 1 87 ? -9.602 3.350 18.278 1.00 87.50 87 TYR A CA 1
ATOM 692 C C . TYR A 1 87 ? -10.941 4.018 17.930 1.00 87.50 87 TYR A C 1
ATOM 694 O O . TYR A 1 87 ? -11.024 5.242 18.003 1.00 87.50 87 TYR A O 1
ATOM 702 N N . TYR A 1 88 ? -12.003 3.251 17.655 1.00 85.88 88 TYR A N 1
ATOM 703 C CA . TYR A 1 88 ? -13.323 3.802 17.298 1.00 85.88 88 TYR A CA 1
ATOM 704 C C . TYR A 1 88 ? -14.005 4.584 18.435 1.00 85.88 88 TYR A C 1
ATOM 706 O O . TYR A 1 88 ? -14.783 5.500 18.170 1.00 85.88 88 TYR A O 1
ATOM 714 N N . LEU A 1 89 ? -13.697 4.275 19.698 1.00 84.56 89 LEU A N 1
ATOM 715 C CA . LEU A 1 89 ? -14.196 5.018 20.862 1.00 84.56 89 LEU A CA 1
ATOM 716 C C . LEU A 1 89 ? -13.489 6.369 21.066 1.00 84.56 89 LEU A C 1
ATOM 718 O O . LEU A 1 89 ? -14.019 7.248 21.751 1.00 84.56 89 LEU A O 1
ATOM 722 N N . CYS A 1 90 ? -12.307 6.570 20.480 1.00 79.38 90 CYS A N 1
ATOM 723 C CA . CYS A 1 90 ? -11.576 7.825 20.596 1.00 79.38 90 CYS A CA 1
ATOM 724 C C . CYS A 1 90 ? -12.174 8.918 19.694 1.00 79.38 90 CYS A C 1
ATOM 726 O O . CYS A 1 90 ? -11.908 8.993 18.495 1.00 79.38 90 CYS A O 1
ATOM 728 N N . GLN A 1 91 ? -12.925 9.833 20.314 1.00 69.19 91 GLN A N 1
ATOM 729 C CA . GLN A 1 91 ? -13.527 11.008 19.664 1.00 69.19 91 GLN A CA 1
ATOM 730 C C . GLN A 1 91 ? -12.532 12.145 19.367 1.00 69.19 91 GLN A C 1
ATOM 732 O O . GLN A 1 91 ? -12.858 13.074 18.636 1.00 69.19 91 GLN A O 1
ATOM 737 N N . ASN A 1 92 ? -11.305 12.078 19.895 1.00 69.12 92 ASN A N 1
ATOM 738 C CA . ASN A 1 92 ? -10.287 13.127 19.725 1.00 69.12 92 ASN A CA 1
ATOM 739 C C . ASN A 1 92 ? -9.619 13.119 18.336 1.00 69.12 92 ASN A C 1
ATOM 741 O O . ASN A 1 92 ? -8.723 13.919 18.067 1.00 69.12 92 ASN A O 1
ATOM 745 N N . LEU A 1 93 ? -10.016 12.192 17.465 1.00 71.69 93 LEU A N 1
ATOM 746 C CA . LEU A 1 93 ? -9.495 12.048 16.115 1.00 71.69 93 LEU A CA 1
ATOM 747 C C . LEU A 1 93 ? -10.380 12.847 15.158 1.00 71.69 93 LEU A C 1
ATOM 749 O O . LEU A 1 93 ? -11.405 12.355 14.698 1.00 71.69 93 LEU A O 1
ATOM 753 N N . SER A 1 94 ? -9.995 14.091 14.863 1.00 66.88 94 SER A N 1
ATOM 754 C CA . SER A 1 94 ? -10.678 14.842 13.809 1.00 66.88 94 SER A CA 1
ATOM 755 C C . SER A 1 94 ? -10.250 14.294 12.441 1.00 66.88 94 SER A C 1
ATOM 757 O O . SER A 1 94 ? -9.040 14.225 12.175 1.00 66.88 94 SER A O 1
ATOM 759 N N . PRO A 1 95 ? -11.192 13.921 11.558 1.00 64.81 95 PRO A N 1
ATOM 760 C CA . PRO A 1 95 ? -10.871 13.659 10.164 1.00 64.81 95 PRO A CA 1
ATOM 761 C C . PRO A 1 95 ? -10.345 14.961 9.549 1.00 64.81 95 PRO A C 1
ATOM 763 O O . PRO A 1 95 ? -10.897 16.037 9.784 1.00 64.81 95 PRO A O 1
ATOM 766 N N . SER A 1 96 ? -9.219 14.877 8.844 1.00 63.03 96 SER A N 1
ATOM 767 C CA . SER A 1 96 ? -8.628 16.011 8.134 1.00 63.03 96 SER A CA 1
ATOM 768 C C . SER A 1 96 ? -8.501 15.635 6.667 1.00 63.03 96 SER A C 1
ATOM 770 O O . SER A 1 96 ? -7.700 14.765 6.328 1.00 63.03 96 SER A O 1
ATOM 772 N N . ASP A 1 97 ? -9.294 16.291 5.821 1.00 58.78 97 ASP A N 1
ATOM 773 C CA . ASP A 1 97 ? -9.408 16.004 4.384 1.00 58.78 97 ASP A CA 1
ATOM 774 C C . ASP A 1 97 ? -8.119 16.316 3.597 1.00 58.78 97 ASP A C 1
ATOM 776 O O . ASP A 1 97 ? -7.943 15.860 2.470 1.00 58.78 97 ASP A O 1
ATOM 780 N N . GLU A 1 98 ? -7.193 17.082 4.182 1.00 59.00 98 GLU A N 1
ATOM 781 C CA . GLU A 1 98 ? -5.977 17.556 3.505 1.00 59.00 98 GLU A CA 1
ATOM 782 C C . GLU A 1 98 ? -4.724 16.715 3.805 1.00 59.00 98 GLU A C 1
ATOM 784 O O . GLU A 1 98 ? -3.653 16.960 3.243 1.00 59.00 98 GLU A O 1
ATOM 789 N N . VAL A 1 99 ? -4.815 15.725 4.697 1.00 67.19 99 VAL A N 1
ATOM 790 C CA . VAL A 1 99 ? -3.641 14.988 5.186 1.00 67.19 99 VAL A CA 1
ATOM 791 C C . VAL A 1 99 ? -3.514 13.644 4.471 1.00 67.19 99 VAL A C 1
ATOM 793 O O . VAL A 1 99 ? -4.448 12.850 4.442 1.00 67.19 99 VAL A O 1
ATOM 796 N N . GLN A 1 100 ? -2.321 13.354 3.932 1.00 75.75 100 GLN A N 1
ATOM 797 C CA . GLN A 1 100 ? -1.995 12.020 3.416 1.00 75.75 100 GLN A CA 1
ATOM 798 C C . GLN A 1 100 ? -2.305 10.943 4.463 1.00 75.75 100 GLN A C 1
ATOM 800 O O . GLN A 1 100 ? -1.921 11.082 5.627 1.00 75.75 100 GLN A O 1
ATOM 805 N N . LEU A 1 101 ? -2.927 9.845 4.029 1.00 81.19 101 LEU A N 1
ATOM 806 C CA . LEU A 1 101 ? -3.381 8.750 4.891 1.00 81.19 101 LEU A CA 1
ATOM 807 C C . LEU A 1 101 ? -2.289 8.261 5.867 1.00 81.19 101 LEU A C 1
ATOM 809 O O . LEU A 1 101 ? -2.538 8.111 7.063 1.00 81.19 101 LEU A O 1
ATOM 813 N N . ASP A 1 102 ? -1.046 8.135 5.391 1.00 82.06 102 ASP A N 1
ATOM 814 C CA . ASP A 1 102 ? 0.117 7.741 6.199 1.00 82.06 102 ASP A CA 1
ATOM 815 C C . ASP A 1 102 ? 0.435 8.728 7.333 1.00 82.06 102 ASP A C 1
ATOM 817 O O . ASP A 1 102 ? 0.832 8.343 8.435 1.00 82.06 102 ASP A O 1
ATOM 821 N N . HIS A 1 103 ? 0.297 10.029 7.068 1.00 83.19 103 HIS A N 1
ATOM 822 C CA . HIS A 1 103 ? 0.568 11.085 8.046 1.00 83.19 103 HIS A CA 1
ATOM 823 C C . HIS A 1 103 ? -0.532 11.163 9.100 1.00 83.19 103 HIS A C 1
ATOM 825 O O . HIS A 1 103 ? -0.238 11.410 10.272 1.00 83.19 103 HIS A O 1
ATOM 831 N N . TRP A 1 104 ? -1.776 10.898 8.703 1.00 84.69 104 TRP A N 1
ATOM 832 C CA . TRP A 1 104 ? -2.892 10.814 9.631 1.00 84.69 104 TRP A CA 1
ATOM 833 C C . TRP A 1 104 ? -2.724 9.638 10.596 1.00 84.69 104 TRP A C 1
ATOM 835 O O . TRP A 1 104 ? -2.681 9.844 11.811 1.00 84.69 104 TRP A O 1
ATOM 845 N N . TRP A 1 105 ? -2.488 8.430 10.076 1.00 86.75 105 TRP A N 1
ATOM 846 C CA . TRP A 1 105 ? -2.261 7.240 10.900 1.00 86.75 105 TRP A CA 1
ATOM 847 C C . TRP A 1 105 ? -1.036 7.370 11.811 1.00 86.75 105 TRP A C 1
ATOM 849 O O . TRP A 1 105 ? -1.059 6.908 12.951 1.00 86.75 105 TRP A O 1
ATOM 859 N N . LYS A 1 106 ? 0.011 8.084 11.379 1.00 85.62 106 LYS A N 1
ATOM 860 C CA . LYS A 1 106 ? 1.154 8.423 12.243 1.00 85.62 106 LYS A CA 1
ATOM 861 C C . LYS A 1 106 ? 0.757 9.272 13.455 1.00 85.62 106 LYS A C 1
ATOM 863 O O . LYS A 1 106 ? 1.371 9.127 14.510 1.00 85.62 106 LYS A O 1
ATOM 868 N N . ASN A 1 107 ? -0.222 10.166 13.322 1.00 84.56 107 ASN A N 1
ATOM 869 C CA . ASN A 1 107 ? -0.723 10.969 14.438 1.00 84.56 107 ASN A CA 1
ATOM 870 C C . ASN A 1 107 ? -1.667 10.158 15.332 1.00 84.56 107 ASN A C 1
ATOM 872 O O . ASN A 1 107 ? -1.532 10.235 16.550 1.00 84.56 107 ASN A O 1
ATOM 876 N N . VAL A 1 108 ? -2.532 9.318 14.752 1.00 84.62 108 VAL A N 1
ATOM 877 C CA . VAL A 1 108 ? -3.388 8.375 15.500 1.00 84.62 108 VAL A CA 1
ATOM 878 C C . VAL A 1 108 ? -2.541 7.498 16.426 1.00 84.62 108 VAL A C 1
ATOM 880 O O . VAL A 1 108 ? -2.817 7.414 17.619 1.00 84.62 108 VAL A O 1
ATOM 883 N N . MET A 1 109 ? -1.443 6.936 15.908 1.00 85.56 109 MET A N 1
ATOM 884 C CA . MET A 1 109 ? -0.519 6.083 16.670 1.00 85.56 109 MET A CA 1
ATOM 885 C C . MET A 1 109 ? 0.228 6.812 17.801 1.00 85.56 109 MET A C 1
ATOM 887 O O . MET A 1 109 ? 0.823 6.154 18.647 1.00 85.56 109 MET A O 1
ATOM 891 N N . LYS A 1 110 ? 0.254 8.153 17.814 1.00 83.25 110 LYS A N 1
ATOM 892 C CA . LYS A 1 110 ? 0.808 8.935 18.937 1.00 83.25 110 LYS A CA 1
ATOM 893 C C . LYS A 1 110 ? -0.223 9.201 20.028 1.00 83.25 110 LYS A C 1
ATOM 895 O O . LYS A 1 110 ? 0.159 9.426 21.168 1.00 83.25 110 LYS A O 1
ATOM 900 N N . VAL A 1 111 ? -1.500 9.262 19.653 1.00 83.19 111 VAL A N 1
ATOM 901 C CA . VAL A 1 111 ? -2.610 9.572 20.561 1.00 83.19 111 VAL A CA 1
ATOM 902 C C . VAL A 1 111 ? -3.115 8.305 21.246 1.00 83.19 111 VAL A C 1
ATOM 904 O O . VAL A 1 111 ? -3.481 8.354 22.415 1.00 83.19 111 VAL A O 1
ATOM 907 N N . ILE A 1 112 ? -3.124 7.179 20.528 1.00 82.31 112 ILE A N 1
ATOM 908 C CA . ILE A 1 112 ? -3.632 5.899 21.018 1.00 82.31 112 ILE A CA 1
ATOM 909 C C . ILE A 1 112 ? -2.523 4.853 20.913 1.00 82.31 112 ILE A C 1
ATOM 911 O O . ILE A 1 112 ? -2.064 4.521 19.817 1.00 82.31 112 ILE A O 1
ATOM 915 N N . GLU A 1 113 ? -2.114 4.307 22.054 1.00 81.06 113 GLU A N 1
ATOM 916 C CA . GLU A 1 113 ? -1.167 3.195 22.107 1.00 81.06 113 GLU A CA 1
ATOM 917 C C . GLU A 1 113 ? -1.866 1.898 21.679 1.00 81.06 113 GLU A C 1
ATOM 919 O O . GLU A 1 113 ? -2.554 1.254 22.463 1.00 81.06 113 GLU A O 1
ATOM 924 N N . THR A 1 114 ? -1.714 1.534 20.405 1.00 82.69 114 THR A N 1
ATOM 925 C CA . THR A 1 114 ? -2.284 0.310 19.811 1.00 82.69 114 THR A CA 1
ATOM 926 C C . THR A 1 114 ? -1.203 -0.436 19.016 1.00 82.69 114 THR A C 1
ATOM 928 O O . THR A 1 114 ? -1.038 -0.224 17.808 1.00 82.69 114 THR A O 1
ATOM 931 N N . PRO A 1 115 ? -0.353 -1.241 19.683 1.00 84.12 115 PRO A N 1
ATOM 932 C CA . PRO A 1 115 ? 0.808 -1.866 19.048 1.00 84.12 115 PRO A CA 1
ATOM 933 C C . PRO A 1 115 ? 0.418 -2.879 17.963 1.00 84.12 115 PRO A C 1
ATOM 935 O O . PRO A 1 115 ? 1.086 -2.957 16.925 1.00 84.12 115 PRO A O 1
ATOM 938 N N . THR A 1 116 ? -0.670 -3.621 18.168 1.00 87.75 116 THR A N 1
ATOM 939 C CA . THR A 1 116 ? -1.123 -4.681 17.263 1.00 87.75 116 THR A CA 1
ATOM 940 C C . THR A 1 116 ? -1.791 -4.075 16.032 1.00 87.75 116 THR A C 1
ATOM 942 O O . THR A 1 116 ? -1.371 -4.347 14.905 1.00 87.75 116 THR A O 1
ATOM 945 N N . LEU A 1 117 ? -2.736 -3.154 16.228 1.00 88.81 117 LEU A N 1
ATOM 946 C CA . LEU A 1 117 ? -3.388 -2.390 15.164 1.00 88.81 117 LEU A CA 1
ATOM 947 C C . LEU A 1 117 ? -2.368 -1.585 14.354 1.00 88.81 117 LEU A C 1
ATOM 949 O O . LEU A 1 117 ? -2.405 -1.613 13.126 1.00 88.81 117 LEU A O 1
ATOM 953 N N . SER A 1 118 ? -1.398 -0.935 15.009 1.00 88.44 118 SER A N 1
ATOM 954 C CA . SER A 1 118 ? -0.352 -0.171 14.319 1.00 88.44 118 SER A CA 1
ATOM 955 C C . SER A 1 118 ? 0.439 -1.028 13.331 1.00 88.44 118 SER A C 1
ATOM 957 O O . SER A 1 118 ? 0.777 -0.561 12.241 1.00 88.44 118 SER A O 1
ATOM 959 N N . SER A 1 119 ? 0.732 -2.281 13.688 1.00 88.62 119 SER A N 1
ATOM 960 C CA . SER A 1 119 ? 1.456 -3.203 12.809 1.00 88.62 119 SER A CA 1
ATOM 961 C C . SER A 1 119 ? 0.648 -3.569 11.559 1.00 88.62 119 SER A C 1
ATOM 963 O O . SER A 1 119 ? 1.183 -3.527 10.449 1.00 88.62 119 SER A O 1
ATOM 965 N N . VAL A 1 120 ? -0.652 -3.824 11.724 1.00 89.56 120 VAL A N 1
ATOM 966 C CA . VAL A 1 120 ? -1.577 -4.165 10.634 1.00 89.56 120 VAL A CA 1
ATOM 967 C C . VAL A 1 120 ? -1.794 -2.972 9.720 1.00 89.56 120 VAL A C 1
ATOM 969 O O . VAL A 1 120 ? -1.674 -3.105 8.507 1.00 89.56 120 VAL A O 1
ATOM 972 N N . VAL A 1 121 ? -2.033 -1.789 10.287 1.00 88.81 121 VAL A N 1
ATOM 973 C CA . VAL A 1 121 ? -2.192 -0.542 9.530 1.00 88.81 121 VAL A CA 1
ATOM 974 C C . VAL A 1 121 ? -0.942 -0.264 8.695 1.00 88.81 121 VAL A C 1
ATOM 976 O O . VAL A 1 121 ? -1.050 0.007 7.504 1.00 88.81 121 VAL A O 1
ATOM 979 N N . LYS A 1 122 ? 0.262 -0.392 9.273 1.00 87.44 122 LYS A N 1
ATOM 980 C CA . LYS A 1 122 ? 1.522 -0.230 8.525 1.00 87.44 122 LYS A CA 1
ATOM 981 C C . LYS A 1 122 ? 1.640 -1.229 7.381 1.00 87.44 122 LYS A C 1
ATOM 983 O O . LYS A 1 122 ? 2.075 -0.847 6.299 1.00 87.44 122 LYS A O 1
ATOM 988 N N . ALA A 1 123 ? 1.254 -2.483 7.602 1.00 87.25 123 ALA A N 1
ATOM 989 C CA . ALA A 1 123 ? 1.252 -3.486 6.548 1.00 87.25 123 ALA A CA 1
ATOM 990 C C . ALA A 1 123 ? 0.257 -3.129 5.438 1.00 87.25 123 ALA A C 1
ATOM 992 O O . ALA A 1 123 ? 0.639 -3.132 4.272 1.00 87.25 123 ALA A O 1
ATOM 993 N N . CYS A 1 124 ? -0.964 -2.728 5.793 1.00 85.75 124 CYS A N 1
ATOM 994 C CA . CYS A 1 124 ? -1.998 -2.311 4.848 1.00 85.75 124 CYS A CA 1
ATOM 995 C C . CYS A 1 124 ? -1.554 -1.115 3.997 1.00 85.75 124 CYS A C 1
ATOM 997 O O . CYS A 1 124 ? -1.681 -1.152 2.778 1.00 85.75 124 CYS A O 1
ATOM 999 N N . LEU A 1 125 ? -0.972 -0.089 4.626 1.00 81.75 125 LEU A N 1
ATOM 1000 C CA . LEU A 1 125 ? -0.459 1.104 3.942 1.00 81.75 125 LEU A CA 1
ATOM 1001 C C . LEU A 1 125 ? 0.814 0.820 3.127 1.00 81.75 125 LEU A C 1
ATOM 1003 O O . LEU A 1 125 ? 1.117 1.538 2.179 1.00 81.75 125 LEU A O 1
ATOM 1007 N N . SER A 1 126 ? 1.552 -0.246 3.455 1.00 79.31 126 SER A N 1
ATOM 1008 C CA . SER A 1 126 ? 2.702 -0.697 2.662 1.00 79.31 126 SER A CA 1
ATOM 1009 C C . SER A 1 126 ? 2.315 -1.452 1.387 1.00 79.31 126 SER A C 1
ATOM 1011 O O . SER A 1 126 ? 3.162 -1.628 0.507 1.00 79.31 126 SER A O 1
ATOM 1013 N N . ILE A 1 127 ? 1.058 -1.903 1.265 1.00 74.44 127 ILE A N 1
ATOM 1014 C CA . ILE A 1 127 ? 0.580 -2.562 0.049 1.00 74.44 127 ILE A CA 1
ATOM 1015 C C . ILE A 1 127 ? 0.559 -1.514 -1.060 1.00 74.44 127 ILE A C 1
ATOM 1017 O O . ILE A 1 127 ? -0.190 -0.541 -1.023 1.00 74.44 127 ILE A O 1
ATOM 1021 N N . PHE A 1 128 ? 1.427 -1.715 -2.050 1.00 57.19 128 PHE A N 1
ATOM 1022 C CA . PHE A 1 128 ? 1.615 -0.809 -3.173 1.00 57.19 128 PHE A CA 1
ATOM 1023 C C . PHE A 1 128 ? 0.354 -0.712 -4.044 1.00 57.19 128 PHE A C 1
ATOM 1025 O O . PHE A 1 128 ? 0.229 -1.399 -5.055 1.00 57.19 128 PHE A O 1
ATOM 1032 N N . CYS A 1 129 ? -0.550 0.196 -3.695 1.00 57.94 129 CYS A N 1
ATOM 1033 C CA . CYS A 1 129 ? -1.695 0.570 -4.515 1.00 57.94 129 CYS A CA 1
ATOM 1034 C C . CYS A 1 129 ? -1.486 2.001 -5.023 1.00 57.94 129 CYS A C 1
ATOM 1036 O O . CYS A 1 129 ? -2.043 2.945 -4.472 1.00 57.94 129 CYS A O 1
ATOM 1038 N N . ALA A 1 130 ? -0.633 2.193 -6.038 1.00 52.78 130 ALA A N 1
ATOM 1039 C CA . ALA A 1 130 ? -0.426 3.526 -6.609 1.00 52.78 130 ALA A CA 1
ATOM 1040 C C . ALA A 1 130 ? -0.107 3.523 -8.119 1.00 52.78 130 ALA A C 1
ATOM 1042 O O . ALA A 1 130 ? 0.698 2.701 -8.571 1.00 52.78 130 ALA A O 1
ATOM 1043 N N . PRO A 1 131 ? -0.592 4.538 -8.873 1.00 54.53 131 PRO A N 1
ATOM 1044 C CA . PRO A 1 131 ? -0.208 4.813 -10.266 1.00 54.53 131 PRO A CA 1
ATOM 1045 C C . PRO A 1 131 ? 1.308 4.909 -10.481 1.00 54.53 131 PRO A C 1
ATOM 1047 O O . PRO A 1 131 ? 1.804 4.666 -11.575 1.00 54.53 131 PRO A O 1
ATOM 1050 N N . ALA A 1 132 ? 2.070 5.236 -9.432 1.00 56.19 132 ALA A N 1
ATOM 1051 C CA . ALA A 1 132 ? 3.528 5.299 -9.474 1.00 56.19 132 ALA A CA 1
ATOM 1052 C C . ALA A 1 132 ? 4.174 3.949 -9.839 1.00 56.19 132 ALA A C 1
ATOM 1054 O O . ALA A 1 132 ? 5.198 3.913 -10.529 1.00 56.19 132 ALA A O 1
ATOM 1055 N N . VAL A 1 133 ? 3.577 2.829 -9.421 1.00 59.91 133 VAL A N 1
ATOM 1056 C CA . VAL A 1 133 ? 4.076 1.489 -9.759 1.00 59.91 133 VAL A CA 1
ATOM 1057 C C . VAL A 1 133 ? 3.732 1.142 -11.209 1.00 59.91 133 VAL A C 1
ATOM 1059 O O . VAL A 1 133 ? 4.595 0.676 -11.951 1.00 59.91 133 VAL A O 1
ATOM 1062 N N . GLU A 1 134 ? 2.529 1.478 -11.671 1.00 61.19 134 GLU A N 1
ATOM 1063 C CA . GLU A 1 134 ? 2.128 1.316 -13.077 1.00 61.19 134 GLU A CA 1
ATOM 1064 C C . GLU A 1 134 ? 2.942 2.200 -14.033 1.00 61.19 134 GLU A C 1
ATOM 1066 O O . GLU A 1 134 ? 3.352 1.766 -15.113 1.00 61.19 134 GLU A O 1
ATOM 1071 N N . GLN A 1 135 ? 3.257 3.428 -13.620 1.00 66.31 135 GLN A N 1
ATOM 1072 C CA . GLN A 1 135 ? 4.142 4.330 -14.351 1.00 66.31 135 GLN A CA 1
ATOM 1073 C C . GLN A 1 135 ? 5.562 3.758 -14.425 1.00 66.31 135 GLN A C 1
ATOM 1075 O O . GLN A 1 135 ? 6.219 3.850 -15.466 1.00 66.31 135 GLN A O 1
ATOM 1080 N N . SER A 1 136 ? 6.022 3.115 -13.347 1.00 68.31 136 SER A N 1
ATOM 1081 C CA . SER A 1 136 ? 7.290 2.387 -13.337 1.00 68.31 136 SER A CA 1
ATOM 1082 C C . SER A 1 136 ? 7.260 1.248 -14.355 1.00 68.31 136 SER A C 1
ATOM 1084 O O . SER A 1 136 ? 8.157 1.180 -15.190 1.00 68.31 136 SER A O 1
ATOM 1086 N N . PHE A 1 137 ? 6.208 0.422 -14.376 1.00 69.38 137 PHE A N 1
ATOM 1087 C CA . PHE A 1 137 ? 6.037 -0.641 -15.375 1.00 69.38 137 PHE A CA 1
ATOM 1088 C C . PHE A 1 137 ? 5.958 -0.112 -16.807 1.00 69.38 137 PHE A C 1
ATOM 1090 O O . PHE A 1 137 ? 6.549 -0.701 -17.708 1.00 69.38 137 PHE A O 1
ATOM 1097 N N . SER A 1 138 ? 5.312 1.031 -17.028 1.00 75.44 138 SER A N 1
ATOM 1098 C CA . SER A 1 138 ? 5.243 1.668 -18.347 1.00 75.44 138 SER A CA 1
ATOM 1099 C C . SER A 1 138 ? 6.619 2.143 -18.828 1.00 75.44 138 SER A C 1
ATOM 1101 O O . SER A 1 138 ? 7.004 1.877 -19.969 1.00 75.44 138 SER A O 1
ATOM 1103 N N . MET A 1 139 ? 7.409 2.774 -17.951 1.00 72.56 139 MET A N 1
ATOM 1104 C CA . MET A 1 139 ? 8.798 3.146 -18.253 1.00 72.56 139 MET A CA 1
ATOM 1105 C C . MET A 1 139 ? 9.685 1.915 -18.487 1.00 72.56 139 MET A C 1
ATOM 1107 O O . MET A 1 139 ? 10.484 1.907 -19.423 1.00 72.56 139 MET A O 1
ATOM 1111 N N . ILE A 1 140 ? 9.519 0.862 -17.683 1.00 77.00 140 ILE A N 1
ATOM 1112 C CA . ILE A 1 140 ? 10.213 -0.425 -17.839 1.00 77.00 140 ILE A CA 1
ATOM 1113 C C . ILE A 1 140 ? 9.924 -1.015 -19.215 1.00 77.00 140 ILE A C 1
ATOM 1115 O O . ILE A 1 140 ? 10.840 -1.365 -19.956 1.00 77.00 140 ILE A O 1
ATOM 1119 N N . ASN A 1 141 ? 8.645 -1.085 -19.577 1.00 79.94 141 ASN A N 1
ATOM 1120 C CA . ASN A 1 141 ? 8.201 -1.666 -20.831 1.00 79.94 141 ASN A CA 1
ATOM 1121 C C . ASN A 1 141 ? 8.755 -0.880 -22.026 1.00 79.94 141 ASN A C 1
ATOM 1123 O O . ASN A 1 141 ? 9.183 -1.468 -23.018 1.00 79.94 141 ASN A O 1
ATOM 1127 N N . HIS A 1 142 ? 8.833 0.448 -21.906 1.00 79.56 142 HIS A N 1
ATOM 1128 C CA . HIS A 1 142 ? 9.496 1.287 -22.897 1.00 79.56 142 HIS A CA 1
ATOM 1129 C C . HIS A 1 142 ? 10.990 0.950 -23.023 1.00 79.56 142 HIS A C 1
ATOM 1131 O O . HIS A 1 142 ? 11.475 0.797 -24.140 1.00 79.56 142 HIS A O 1
ATOM 1137 N N . ILE A 1 143 ? 11.720 0.786 -21.916 1.00 76.62 143 ILE A N 1
ATOM 1138 C CA . ILE A 1 143 ? 13.159 0.457 -21.913 1.00 76.62 143 ILE A CA 1
ATOM 1139 C C . ILE A 1 143 ? 13.430 -0.956 -22.463 1.00 76.62 143 ILE A C 1
ATOM 1141 O O . ILE A 1 143 ? 14.401 -1.163 -23.183 1.00 76.62 143 ILE A O 1
ATOM 1145 N N . ILE A 1 144 ? 12.560 -1.928 -22.189 1.00 76.44 144 ILE A N 1
ATOM 1146 C CA . ILE A 1 144 ? 12.710 -3.304 -22.689 1.00 76.44 144 ILE A CA 1
ATOM 1147 C C . ILE A 1 144 ? 12.331 -3.403 -24.177 1.00 76.44 144 ILE A C 1
ATOM 1149 O O . ILE A 1 144 ? 12.997 -4.098 -24.944 1.00 76.44 144 ILE A O 1
ATOM 1153 N N . ASN A 1 145 ? 11.284 -2.702 -24.622 1.00 75.00 145 ASN A N 1
ATOM 1154 C CA . ASN A 1 145 ? 10.758 -2.856 -25.984 1.00 75.00 145 ASN A CA 1
ATOM 1155 C C . ASN A 1 145 ? 11.292 -1.835 -26.999 1.00 75.00 145 ASN A C 1
ATOM 1157 O O . ASN A 1 145 ? 11.065 -2.004 -28.203 1.00 75.00 145 ASN A O 1
ATOM 1161 N N . THR A 1 146 ? 12.009 -0.783 -26.583 1.00 75.75 146 THR A N 1
ATOM 1162 C CA . THR A 1 146 ? 12.534 0.205 -27.540 1.00 75.75 146 THR A CA 1
ATOM 1163 C C . THR A 1 146 ? 13.610 -0.390 -28.444 1.00 75.75 146 THR A C 1
ATOM 1165 O O . THR A 1 146 ? 14.604 -0.946 -27.989 1.00 75.75 146 THR A O 1
ATOM 1168 N N . LYS A 1 147 ? 13.474 -0.187 -29.762 1.00 63.66 147 LYS A N 1
ATOM 1169 C CA . LYS A 1 147 ? 14.425 -0.687 -30.777 1.00 63.66 147 LYS A CA 1
ATOM 1170 C C . LYS A 1 147 ? 15.859 -0.157 -30.614 1.00 63.66 147 LYS A C 1
ATOM 1172 O O . LYS A 1 147 ? 16.784 -0.779 -31.126 1.00 63.66 147 LYS A O 1
ATOM 1177 N N . THR A 1 148 ? 16.044 0.987 -29.958 1.00 60.56 148 THR A N 1
ATOM 1178 C CA . THR A 1 148 ? 17.338 1.679 -29.819 1.00 60.56 148 THR A CA 1
ATOM 1179 C C . THR A 1 148 ? 17.987 1.523 -28.443 1.00 60.56 148 THR A C 1
ATOM 1181 O O . THR A 1 148 ? 19.203 1.644 -28.362 1.00 60.56 148 THR A O 1
ATOM 1184 N N . ASN A 1 149 ? 17.210 1.231 -27.392 1.00 64.31 149 ASN A N 1
ATOM 1185 C CA . ASN A 1 149 ? 17.658 1.184 -25.992 1.00 64.31 149 ASN A CA 1
ATOM 1186 C C . ASN A 1 149 ? 17.186 -0.087 -25.263 1.00 64.31 149 ASN A C 1
ATOM 1188 O O . ASN A 1 149 ? 16.971 -0.069 -24.056 1.00 64.31 149 ASN A O 1
ATOM 1192 N N . ARG A 1 150 ? 17.044 -1.194 -26.000 1.00 70.19 150 ARG A N 1
ATOM 1193 C CA . ARG A 1 150 ? 16.642 -2.494 -25.457 1.00 70.19 150 ARG A CA 1
ATOM 1194 C C . ARG A 1 150 ? 17.676 -2.996 -24.455 1.00 70.19 150 ARG A C 1
ATOM 1196 O O . ARG A 1 150 ? 18.745 -3.462 -24.847 1.00 70.19 150 ARG A O 1
ATOM 1203 N N . LEU A 1 151 ? 17.346 -2.905 -23.173 1.00 74.75 151 LEU A N 1
ATOM 1204 C CA . LEU A 1 151 ? 18.067 -3.618 -22.125 1.00 74.75 151 LEU A CA 1
ATOM 1205 C C . LEU A 1 151 ? 17.482 -5.020 -21.983 1.00 74.75 151 LEU A C 1
ATOM 1207 O O . LEU A 1 151 ? 16.271 -5.213 -22.111 1.00 74.75 151 LEU A O 1
ATOM 1211 N N . ASP A 1 152 ? 18.346 -5.998 -21.720 1.00 79.00 152 ASP A N 1
ATOM 1212 C CA . ASP A 1 152 ? 17.873 -7.311 -21.300 1.00 79.00 152 ASP A CA 1
ATOM 1213 C C . ASP A 1 152 ? 17.206 -7.208 -19.921 1.00 79.00 152 ASP A C 1
ATOM 1215 O O . ASP A 1 152 ? 17.592 -6.377 -19.090 1.00 79.00 152 ASP A O 1
ATOM 1219 N N . ILE A 1 153 ? 16.214 -8.062 -19.671 1.00 76.88 153 ILE A N 1
ATOM 1220 C CA . ILE A 1 153 ? 15.412 -8.049 -18.440 1.00 76.88 153 ILE A CA 1
ATOM 1221 C C . ILE A 1 153 ? 16.322 -8.214 -17.216 1.00 76.88 153 ILE A C 1
ATOM 1223 O O . ILE A 1 153 ? 16.156 -7.511 -16.218 1.00 76.88 153 ILE A O 1
ATOM 1227 N N . THR A 1 154 ? 17.339 -9.075 -17.322 1.00 79.88 154 THR A N 1
ATOM 1228 C CA . THR A 1 154 ? 18.322 -9.316 -16.256 1.00 79.88 154 THR A CA 1
ATOM 1229 C C . THR A 1 154 ? 19.142 -8.063 -15.933 1.00 79.88 154 THR A C 1
ATOM 1231 O O . THR A 1 154 ? 19.323 -7.703 -14.769 1.00 79.88 154 THR A O 1
ATOM 1234 N N . THR A 1 155 ? 19.582 -7.344 -16.968 1.00 81.12 155 THR A N 1
ATOM 1235 C CA . THR A 1 155 ? 20.389 -6.123 -16.840 1.00 81.12 155 THR A CA 1
ATOM 1236 C C . THR A 1 155 ? 19.558 -4.977 -16.274 1.00 81.12 155 THR A C 1
ATOM 1238 O O . THR A 1 155 ? 20.028 -4.222 -15.422 1.00 81.12 155 THR A O 1
ATOM 1241 N N . TYR A 1 156 ? 18.304 -4.863 -16.712 1.00 80.88 156 TYR A N 1
ATOM 1242 C CA . TYR A 1 156 ? 17.379 -3.867 -16.194 1.00 80.88 156 TYR A CA 1
ATOM 1243 C C . TYR A 1 156 ? 17.060 -4.101 -14.710 1.00 80.88 156 TYR A C 1
ATOM 1245 O O . TYR A 1 156 ? 17.099 -3.157 -13.920 1.00 80.88 156 TYR A O 1
ATOM 1253 N N . ALA A 1 157 ? 16.800 -5.350 -14.311 1.00 77.12 157 ALA A N 1
ATOM 1254 C CA . ALA A 1 157 ? 16.543 -5.702 -12.916 1.00 77.12 157 ALA A CA 1
ATOM 1255 C C . ALA A 1 157 ? 17.733 -5.344 -12.008 1.00 77.12 157 ALA A C 1
ATOM 1257 O O . ALA A 1 157 ? 17.545 -4.729 -10.957 1.00 77.12 157 ALA A O 1
ATOM 1258 N N . ALA A 1 158 ? 18.962 -5.642 -12.448 1.00 82.00 158 ALA A N 1
ATOM 1259 C CA . ALA A 1 158 ? 20.178 -5.271 -11.724 1.00 82.00 158 ALA A CA 1
ATOM 1260 C C . ALA A 1 158 ? 20.337 -3.744 -11.593 1.00 82.00 158 ALA A C 1
ATOM 1262 O O . ALA A 1 158 ? 20.594 -3.234 -10.501 1.00 82.00 158 ALA A O 1
ATOM 1263 N N . TYR A 1 159 ? 20.127 -3.000 -12.685 1.00 82.44 159 TYR A N 1
ATOM 1264 C CA . TYR A 1 159 ? 20.161 -1.535 -12.676 1.00 82.44 159 TYR A CA 1
ATOM 1265 C C . TYR A 1 159 ? 19.135 -0.944 -11.703 1.00 82.44 159 TYR A C 1
ATOM 1267 O O . TYR A 1 159 ? 19.457 -0.066 -10.900 1.00 82.44 159 TYR A O 1
ATOM 1275 N N . GLN A 1 160 ? 17.905 -1.447 -11.753 1.00 80.06 160 GLN A N 1
ATOM 1276 C CA . GLN A 1 160 ? 16.820 -0.965 -10.916 1.00 80.06 160 GLN A CA 1
ATOM 1277 C C . GLN A 1 160 ? 17.087 -1.257 -9.430 1.00 80.06 160 GLN A C 1
ATOM 1279 O O . GLN A 1 160 ? 16.842 -0.393 -8.589 1.00 80.06 160 GLN A O 1
ATOM 1284 N N . GLY A 1 161 ? 17.670 -2.416 -9.105 1.00 80.94 161 GLY A N 1
ATOM 1285 C CA . GLY A 1 161 ? 18.111 -2.744 -7.747 1.00 80.94 161 GLY A CA 1
ATOM 1286 C C . GLY A 1 161 ? 19.144 -1.752 -7.202 1.00 80.94 161 GLY A C 1
ATOM 1287 O O . GLY A 1 161 ? 18.980 -1.231 -6.099 1.00 80.94 161 GLY A O 1
ATOM 1288 N N . ILE A 1 162 ? 20.164 -1.414 -7.999 1.00 82.44 162 ILE A N 1
ATOM 1289 C CA . ILE A 1 162 ? 21.175 -0.408 -7.627 1.00 82.44 162 ILE A CA 1
ATOM 1290 C C . ILE A 1 162 ? 20.525 0.969 -7.445 1.00 82.44 162 ILE A C 1
ATOM 1292 O O . ILE A 1 162 ? 20.799 1.664 -6.468 1.00 82.44 162 ILE A O 1
ATOM 1296 N N . LYS A 1 163 ? 19.625 1.362 -8.354 1.00 82.56 163 LYS A N 1
ATOM 1297 C CA . LYS A 1 163 ? 18.908 2.640 -8.272 1.00 82.56 163 LYS A CA 1
ATOM 1298 C C . LYS A 1 163 ? 18.098 2.756 -6.980 1.00 82.56 163 LYS A C 1
ATOM 1300 O O . LYS A 1 163 ? 18.191 3.776 -6.301 1.00 82.56 163 LYS A O 1
ATOM 1305 N N . TYR A 1 164 ? 17.327 1.728 -6.626 1.00 82.50 164 TYR A N 1
ATOM 1306 C CA . TYR A 1 164 ? 16.556 1.730 -5.382 1.00 82.50 164 TYR A CA 1
ATOM 1307 C C . TYR A 1 164 ? 17.452 1.756 -4.147 1.00 82.50 164 TYR A C 1
ATOM 1309 O O . TYR A 1 164 ? 17.154 2.476 -3.199 1.00 82.50 164 TYR A O 1
ATOM 1317 N N . HIS A 1 165 ? 18.568 1.028 -4.167 1.00 80.69 165 HIS A N 1
ATOM 1318 C CA . HIS A 1 165 ? 19.532 1.017 -3.068 1.00 80.69 165 HIS A CA 1
ATOM 1319 C C . HIS A 1 165 ? 20.141 2.403 -2.809 1.00 80.69 165 HIS A C 1
ATOM 1321 O O . HIS A 1 165 ? 20.169 2.860 -1.664 1.00 80.69 165 HIS A O 1
ATOM 1327 N N . LEU A 1 166 ? 20.528 3.110 -3.875 1.00 83.38 166 LEU A N 1
ATOM 1328 C CA . LEU A 1 166 ? 21.026 4.486 -3.803 1.00 83.38 166 LEU A CA 1
ATOM 1329 C C . LEU A 1 166 ? 19.965 5.452 -3.259 1.00 83.38 166 LEU A C 1
ATOM 1331 O O . LEU A 1 166 ? 20.255 6.246 -2.364 1.00 83.38 166 LEU A O 1
ATOM 1335 N N . LEU A 1 167 ? 18.724 5.353 -3.752 1.00 81.00 167 LEU A N 1
ATOM 1336 C CA . LEU A 1 167 ? 17.613 6.199 -3.301 1.00 81.00 167 LEU A CA 1
ATOM 1337 C C . LEU A 1 167 ? 17.260 5.962 -1.830 1.00 81.00 167 LEU A C 1
ATOM 1339 O O . LEU A 1 167 ? 17.108 6.924 -1.080 1.00 81.00 167 LEU A O 1
ATOM 1343 N N . ALA A 1 168 ? 17.174 4.700 -1.405 1.00 81.88 168 ALA A N 1
ATOM 1344 C CA . ALA A 1 168 ? 16.847 4.337 -0.029 1.00 81.88 168 ALA A CA 1
ATOM 1345 C C . ALA A 1 168 ? 17.897 4.855 0.963 1.00 81.88 168 ALA A C 1
ATOM 1347 O O . ALA A 1 168 ? 17.556 5.330 2.044 1.00 81.88 168 ALA A O 1
ATOM 1348 N N . ARG A 1 169 ? 19.179 4.804 0.582 1.00 82.75 169 ARG A N 1
ATOM 1349 C CA . ARG A 1 169 ? 20.287 5.282 1.417 1.00 82.75 169 ARG A CA 1
ATOM 1350 C C . ARG A 1 169 ? 20.553 6.782 1.285 1.00 82.75 169 ARG A C 1
ATOM 1352 O O . ARG A 1 169 ? 21.328 7.312 2.071 1.00 82.75 169 ARG A O 1
ATOM 1359 N N . LYS A 1 170 ? 19.926 7.460 0.316 1.00 86.06 170 LYS A N 1
ATOM 1360 C CA . LYS A 1 170 ? 20.214 8.856 -0.065 1.00 86.06 170 LYS A CA 1
ATOM 1361 C C . LYS A 1 170 ? 21.696 9.095 -0.390 1.00 86.06 170 LYS A C 1
ATOM 1363 O O . LYS A 1 170 ? 22.208 10.190 -0.186 1.00 86.06 170 LYS A O 1
ATOM 1368 N N . ILE A 1 171 ? 22.375 8.067 -0.897 1.00 85.44 171 ILE A N 1
ATOM 1369 C CA . ILE A 1 171 ? 23.788 8.127 -1.283 1.00 85.44 171 ILE A CA 1
ATOM 1370 C C . ILE A 1 171 ? 23.847 8.337 -2.794 1.00 85.44 171 ILE A C 1
ATOM 1372 O O . ILE A 1 171 ? 23.108 7.704 -3.551 1.00 85.44 171 ILE A O 1
ATOM 1376 N N . SER A 1 172 ? 24.726 9.228 -3.252 1.00 83.12 172 SER A N 1
ATOM 1377 C CA . SER A 1 172 ? 24.956 9.392 -4.688 1.00 83.12 172 SER A CA 1
ATOM 1378 C C . SER A 1 172 ? 25.737 8.198 -5.246 1.00 83.12 172 SER A C 1
ATOM 1380 O O . SER A 1 172 ? 26.573 7.610 -4.565 1.00 83.12 172 SER A O 1
ATOM 1382 N N . SER A 1 173 ? 25.529 7.843 -6.514 1.00 74.12 173 SER A N 1
ATOM 1383 C CA . SER A 1 173 ? 26.335 6.799 -7.168 1.00 74.12 173 SER A CA 1
ATOM 1384 C C . SER A 1 173 ? 27.834 7.121 -7.127 1.00 74.12 173 SER A C 1
ATOM 1386 O O . SER A 1 173 ? 28.653 6.222 -6.968 1.00 74.12 173 SER A O 1
ATOM 1388 N N . ILE A 1 174 ? 28.197 8.403 -7.194 1.00 78.81 174 ILE A N 1
ATOM 1389 C CA . ILE A 1 174 ? 29.583 8.875 -7.075 1.00 78.81 174 ILE A CA 1
ATOM 1390 C C . ILE A 1 174 ? 30.162 8.542 -5.700 1.00 78.81 174 ILE A C 1
ATOM 1392 O O . ILE A 1 174 ? 31.318 8.148 -5.602 1.00 78.81 174 ILE A O 1
ATOM 1396 N N . GLU A 1 175 ? 29.361 8.688 -4.651 1.00 80.38 175 GLU A N 1
ATOM 1397 C CA . GLU A 1 175 ? 29.768 8.420 -3.278 1.00 80.38 175 GLU A CA 1
ATOM 1398 C C . GLU A 1 175 ? 29.797 6.922 -2.963 1.00 80.38 175 GLU A C 1
ATOM 1400 O O . GLU A 1 175 ? 30.751 6.450 -2.354 1.00 80.38 175 GLU A O 1
ATOM 1405 N N . MET A 1 176 ? 28.828 6.148 -3.466 1.00 76.38 176 MET A N 1
ATOM 1406 C CA . MET A 1 176 ? 28.811 4.687 -3.317 1.00 76.38 176 MET A CA 1
ATOM 1407 C C . MET A 1 176 ? 29.992 4.011 -4.025 1.00 76.38 176 MET A C 1
ATOM 1409 O O . MET A 1 176 ? 30.554 3.052 -3.503 1.00 76.38 176 MET A O 1
ATOM 1413 N N . PHE A 1 177 ? 30.373 4.503 -5.206 1.00 75.31 177 PHE A N 1
ATOM 1414 C CA . PHE A 1 177 ? 31.515 3.991 -5.969 1.00 75.31 177 PHE A CA 1
ATOM 1415 C C . PHE A 1 177 ? 32.787 4.822 -5.757 1.00 75.31 177 PHE A C 1
ATOM 1417 O O . PHE A 1 177 ? 33.745 4.703 -6.531 1.00 75.31 177 PHE A O 1
ATOM 1424 N N . ARG A 1 178 ? 32.819 5.670 -4.719 1.00 77.25 178 ARG A N 1
ATOM 1425 C CA . ARG A 1 178 ? 33.998 6.469 -4.400 1.00 77.25 178 ARG A CA 1
ATOM 1426 C C . ARG A 1 178 ? 35.131 5.537 -4.001 1.00 77.25 178 ARG A C 1
ATOM 1428 O O . ARG A 1 178 ? 35.004 4.696 -3.118 1.00 77.25 178 ARG A O 1
ATOM 1435 N N . ARG A 1 179 ? 36.270 5.717 -4.654 1.00 75.00 179 ARG A N 1
ATOM 1436 C CA . ARG A 1 179 ? 37.509 5.037 -4.282 1.00 75.00 179 ARG A CA 1
ATOM 1437 C C . ARG A 1 179 ? 38.096 5.687 -3.042 1.00 75.00 179 ARG A C 1
ATOM 1439 O O . ARG A 1 179 ? 38.070 6.912 -2.938 1.00 75.00 179 ARG A O 1
ATOM 1446 N N . THR A 1 180 ? 38.658 4.870 -2.155 1.00 74.00 180 THR A N 1
ATOM 1447 C CA . THR A 1 180 ? 39.437 5.341 -1.001 1.00 74.00 180 THR A CA 1
ATOM 1448 C C . THR A 1 180 ? 40.613 6.200 -1.466 1.00 74.00 180 THR A C 1
ATOM 1450 O O . THR A 1 180 ? 40.749 7.326 -1.006 1.00 74.00 180 THR A O 1
ATOM 1453 N N . ASP A 1 181 ? 41.344 5.728 -2.483 1.00 76.62 181 ASP A N 1
ATOM 1454 C CA . ASP A 1 181 ? 42.405 6.470 -3.168 1.00 76.62 181 ASP A CA 1
ATOM 1455 C C . ASP A 1 181 ? 42.141 6.560 -4.673 1.00 76.62 181 ASP A C 1
ATOM 1457 O O . ASP A 1 181 ? 42.088 5.556 -5.385 1.00 76.62 181 ASP A O 1
ATOM 1461 N N . ILE A 1 182 ? 42.006 7.781 -5.192 1.00 72.44 182 ILE A N 1
ATOM 1462 C CA . ILE A 1 182 ? 41.701 8.026 -6.613 1.00 72.44 182 ILE A CA 1
ATOM 1463 C C . ILE A 1 182 ? 42.871 7.593 -7.514 1.00 72.44 182 ILE A C 1
ATOM 1465 O O . ILE A 1 182 ? 42.649 7.138 -8.635 1.00 72.44 182 ILE A O 1
ATOM 1469 N N . VAL A 1 183 ? 44.103 7.702 -7.005 1.00 73.25 183 VAL A N 1
ATOM 1470 C CA . VAL A 1 183 ? 45.342 7.522 -7.777 1.00 73.25 183 VAL A CA 1
ATOM 1471 C C . VAL A 1 183 ? 45.821 6.069 -7.785 1.00 73.25 183 VAL A C 1
ATOM 1473 O O . VAL A 1 183 ? 46.217 5.566 -8.832 1.00 73.25 183 VAL A O 1
ATOM 1476 N N . PHE A 1 184 ? 45.756 5.377 -6.644 1.00 75.62 184 PHE A N 1
ATOM 1477 C CA . PHE A 1 184 ? 46.397 4.065 -6.474 1.00 75.62 184 PHE A CA 1
ATOM 1478 C C . PHE A 1 184 ? 45.417 2.898 -6.314 1.00 75.62 184 PHE A C 1
ATOM 1480 O O . PHE A 1 184 ? 45.836 1.742 -6.319 1.00 75.62 184 PHE A O 1
ATOM 1487 N N . SER A 1 185 ? 44.111 3.164 -6.203 1.00 75.56 185 SER A N 1
ATOM 1488 C CA . SER A 1 185 ? 43.130 2.089 -6.051 1.00 75.56 185 SER A CA 1
ATOM 1489 C C . SER A 1 185 ? 43.024 1.242 -7.332 1.00 75.56 185 SER A C 1
ATOM 1491 O O . SER A 1 185 ? 42.842 1.793 -8.433 1.00 75.56 185 SER A O 1
ATOM 1493 N N . PRO A 1 186 ? 43.093 -0.099 -7.219 1.00 75.88 186 PRO A N 1
ATOM 1494 C CA . PRO A 1 186 ? 43.038 -0.995 -8.367 1.00 75.88 186 PRO A CA 1
ATOM 1495 C C . PRO A 1 186 ? 41.720 -0.827 -9.127 1.00 75.88 186 PRO A C 1
ATOM 1497 O O . PRO A 1 186 ? 40.632 -0.868 -8.553 1.00 75.88 186 PRO A O 1
ATOM 1500 N N . VAL A 1 187 ? 41.810 -0.577 -10.437 1.00 75.62 187 VAL A N 1
ATOM 1501 C CA . VAL A 1 187 ? 40.650 -0.534 -11.344 1.00 75.62 187 VAL A CA 1
ATOM 1502 C C . VAL A 1 187 ? 40.368 -1.918 -11.879 1.00 75.62 187 VAL A C 1
ATOM 1504 O O . VAL A 1 187 ? 41.288 -2.628 -12.283 1.00 75.62 1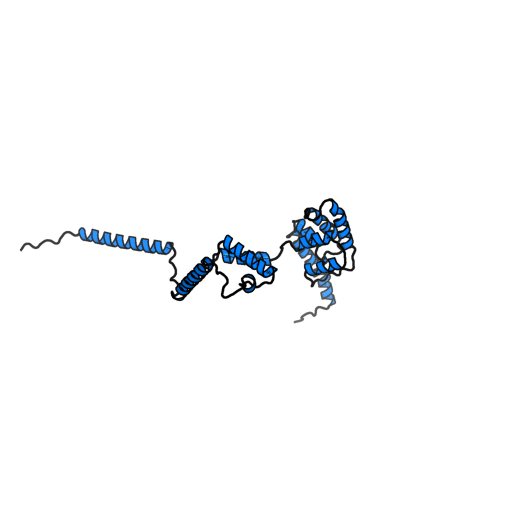87 VAL A O 1
ATOM 1507 N N . ASP A 1 188 ? 39.085 -2.266 -11.933 1.00 79.56 188 ASP A N 1
ATOM 1508 C CA . ASP A 1 188 ? 38.640 -3.419 -12.693 1.00 79.56 188 ASP A CA 1
ATOM 1509 C C . ASP A 1 188 ? 39.009 -3.230 -14.174 1.00 79.56 188 ASP A C 1
ATOM 1511 O O . ASP A 1 188 ? 38.481 -2.366 -14.885 1.00 79.56 188 ASP A O 1
ATOM 1515 N N . LYS A 1 189 ? 39.960 -4.049 -14.628 1.00 82.69 189 LYS A N 1
ATOM 1516 C CA . LYS A 1 189 ? 40.494 -4.023 -15.991 1.00 82.69 189 LYS A CA 1
ATOM 1517 C C . LYS A 1 189 ? 39.406 -4.334 -17.022 1.00 82.69 189 LYS A C 1
ATOM 1519 O O . LYS A 1 189 ? 39.444 -3.773 -18.118 1.00 82.69 189 LYS A O 1
ATOM 1524 N N . ALA A 1 190 ? 38.425 -5.170 -16.673 1.00 81.12 190 ALA A N 1
ATOM 1525 C CA . ALA A 1 190 ? 37.313 -5.502 -17.559 1.00 81.12 190 ALA A CA 1
ATOM 1526 C C . ALA A 1 190 ? 36.408 -4.282 -17.781 1.00 81.12 190 ALA A C 1
ATOM 1528 O O . ALA A 1 190 ? 36.071 -3.942 -18.917 1.00 81.12 190 ALA A O 1
ATOM 1529 N N . MET A 1 191 ? 36.091 -3.552 -16.709 1.00 77.94 191 MET A N 1
ATOM 1530 C CA . MET A 1 191 ? 35.299 -2.325 -16.790 1.00 77.94 191 MET A CA 1
ATOM 1531 C C . MET A 1 191 ? 35.980 -1.262 -17.667 1.00 77.94 191 MET A C 1
ATOM 1533 O O . MET A 1 191 ? 35.334 -0.662 -18.529 1.00 77.94 191 MET A O 1
ATOM 1537 N N . VAL A 1 192 ? 37.295 -1.067 -17.514 1.00 82.88 192 VAL A N 1
ATOM 1538 C CA . VAL A 1 192 ? 38.077 -0.129 -18.344 1.00 82.88 192 VAL A CA 1
ATOM 1539 C C . VAL A 1 192 ? 37.993 -0.501 -19.825 1.00 82.88 192 VAL A C 1
ATOM 1541 O O . VAL A 1 192 ? 37.731 0.362 -20.666 1.00 82.88 192 VAL A O 1
ATOM 1544 N N . PHE A 1 193 ? 38.156 -1.784 -20.148 1.00 88.81 193 PHE A N 1
ATOM 1545 C CA . PHE A 1 193 ? 38.051 -2.285 -21.516 1.00 88.81 193 PHE A CA 1
ATOM 1546 C C . PHE A 1 193 ? 36.663 -2.021 -22.129 1.00 88.81 193 PHE A C 1
ATOM 1548 O O . PHE A 1 193 ? 36.554 -1.543 -23.266 1.00 88.81 193 PHE A O 1
ATOM 1555 N N . HIS A 1 194 ? 35.590 -2.268 -21.375 1.00 85.31 194 HIS A N 1
ATOM 1556 C CA . HIS A 1 194 ? 34.221 -2.022 -21.835 1.00 85.31 194 HIS A CA 1
ATOM 1557 C C . HIS A 1 194 ? 33.918 -0.530 -22.036 1.00 85.31 194 HIS A C 1
ATOM 1559 O O . HIS A 1 194 ? 33.306 -0.160 -23.039 1.00 85.31 194 HIS A O 1
ATOM 1565 N N . ILE A 1 195 ? 34.411 0.347 -21.156 1.00 84.19 195 ILE A N 1
ATOM 1566 C CA . ILE A 1 195 ? 34.262 1.805 -21.306 1.00 84.19 195 ILE A CA 1
ATOM 1567 C C . ILE A 1 195 ? 35.001 2.304 -22.555 1.00 84.19 195 ILE A C 1
ATOM 1569 O O . ILE A 1 195 ? 34.447 3.070 -23.349 1.00 84.19 195 ILE A O 1
ATOM 1573 N N . GLN A 1 196 ? 36.237 1.849 -22.775 1.00 87.00 196 GLN A N 1
ATOM 1574 C CA . GLN A 1 196 ? 37.035 2.239 -23.942 1.00 87.00 196 GLN A CA 1
ATOM 1575 C C . GLN A 1 196 ? 36.392 1.784 -25.258 1.00 87.00 196 GLN A C 1
ATOM 1577 O O . GLN A 1 196 ? 36.308 2.555 -26.220 1.00 87.00 196 GLN A O 1
ATOM 1582 N N . THR A 1 197 ? 35.895 0.547 -25.304 1.00 87.81 197 THR A N 1
ATOM 1583 C CA . THR A 1 197 ? 35.209 0.012 -26.489 1.00 87.81 197 THR A CA 1
ATOM 1584 C C . THR A 1 197 ? 33.865 0.698 -26.738 1.00 87.81 197 THR A C 1
ATOM 1586 O O . THR A 1 197 ? 33.558 1.016 -27.890 1.00 87.81 197 THR A O 1
ATOM 1589 N N . ALA A 1 198 ? 33.093 1.008 -25.692 1.00 80.62 198 ALA A N 1
ATOM 1590 C CA . ALA A 1 198 ? 31.855 1.780 -25.803 1.00 80.62 198 ALA A CA 1
ATOM 1591 C C . ALA A 1 198 ? 32.109 3.195 -26.345 1.00 80.62 198 ALA A C 1
ATOM 1593 O O . ALA A 1 198 ? 31.438 3.613 -27.290 1.00 80.62 198 ALA A O 1
ATOM 1594 N N . ARG A 1 199 ? 33.128 3.901 -25.831 1.00 81.62 199 ARG A N 1
ATOM 1595 C CA . ARG A 1 199 ? 33.530 5.225 -26.334 1.00 81.62 199 ARG A CA 1
ATOM 1596 C C . ARG A 1 199 ? 33.913 5.174 -27.810 1.00 81.62 199 ARG A C 1
ATOM 1598 O O . ARG A 1 199 ? 33.447 6.004 -28.586 1.00 81.62 199 ARG A O 1
ATOM 1605 N N . ARG A 1 200 ? 34.711 4.181 -28.220 1.00 85.12 200 ARG A N 1
ATOM 1606 C CA . ARG A 1 200 ? 35.097 3.997 -29.629 1.00 85.12 200 ARG A CA 1
ATOM 1607 C C . ARG A 1 200 ? 33.869 3.793 -30.525 1.00 85.12 200 ARG A C 1
ATOM 1609 O O . ARG A 1 200 ? 33.769 4.430 -31.568 1.00 85.12 200 ARG A O 1
ATOM 1616 N N . ARG A 1 201 ? 32.907 2.965 -30.100 1.00 80.88 201 ARG A N 1
ATOM 1617 C CA . ARG A 1 201 ? 31.640 2.744 -30.824 1.00 80.88 201 ARG A CA 1
ATOM 1618 C C . ARG A 1 201 ? 30.782 4.007 -30.900 1.00 80.88 201 ARG A C 1
ATOM 1620 O O . ARG A 1 201 ? 30.216 4.280 -31.952 1.00 80.88 201 ARG A O 1
ATOM 1627 N N . ALA A 1 202 ? 30.702 4.776 -29.815 1.00 78.38 202 ALA A N 1
ATOM 1628 C CA . ALA A 1 202 ? 29.973 6.038 -29.791 1.00 78.38 202 ALA A CA 1
ATOM 1629 C C . ALA A 1 202 ? 30.577 7.038 -30.785 1.00 78.38 202 ALA A C 1
ATOM 1631 O O . ALA A 1 202 ? 29.849 7.543 -31.627 1.00 78.38 202 ALA A O 1
ATOM 1632 N N . MET A 1 203 ? 31.902 7.228 -30.769 1.00 78.25 203 MET A N 1
ATOM 1633 C CA . MET A 1 203 ? 32.598 8.121 -31.708 1.00 78.25 203 MET A CA 1
ATOM 1634 C C . MET A 1 203 ? 32.442 7.679 -33.167 1.00 78.25 203 MET A C 1
ATOM 1636 O O . MET A 1 203 ? 32.275 8.521 -34.048 1.00 78.25 203 MET A O 1
ATOM 1640 N N . MET A 1 204 ? 32.440 6.369 -33.437 1.00 74.19 204 MET A N 1
ATOM 1641 C CA . MET A 1 204 ? 32.137 5.833 -34.770 1.00 74.19 204 MET A CA 1
ATOM 1642 C C . MET A 1 204 ? 30.693 6.119 -35.203 1.00 74.19 204 MET A C 1
ATOM 1644 O O . MET A 1 204 ? 30.452 6.385 -36.374 1.00 74.19 204 MET A O 1
ATOM 1648 N N . ASN A 1 205 ? 29.734 6.106 -34.275 1.00 65.12 205 ASN A N 1
ATOM 1649 C CA . ASN A 1 205 ? 28.335 6.426 -34.566 1.00 65.12 205 ASN A CA 1
ATOM 1650 C C . ASN A 1 205 ? 28.077 7.926 -34.769 1.00 65.12 205 ASN A C 1
ATOM 1652 O O . ASN A 1 205 ? 27.086 8.263 -35.402 1.00 65.12 205 ASN A O 1
ATOM 1656 N N . THR A 1 206 ? 28.921 8.812 -34.232 1.00 63.38 206 THR A N 1
ATOM 1657 C CA . THR A 1 206 ? 28.834 10.264 -34.474 1.00 63.38 206 THR A CA 1
ATOM 1658 C C . THR A 1 206 ? 29.551 10.692 -35.753 1.00 63.38 206 THR A C 1
ATOM 1660 O O . THR A 1 206 ? 29.144 11.663 -36.379 1.00 63.38 206 THR A O 1
ATOM 1663 N N . SER A 1 207 ? 30.621 9.988 -36.135 1.00 61.75 207 SER A N 1
ATOM 1664 C CA . SER A 1 207 ? 31.405 10.271 -37.351 1.00 61.75 207 SER A CA 1
ATOM 1665 C C . SER A 1 207 ? 30.817 9.627 -38.606 1.00 61.75 207 SER A C 1
ATOM 1667 O O . SER A 1 207 ? 30.915 10.190 -39.694 1.00 61.75 207 SER A O 1
ATOM 1669 N N . GLN A 1 208 ? 30.146 8.483 -38.473 1.00 55.22 208 GLN A N 1
ATOM 1670 C CA . GLN A 1 208 ? 29.228 8.006 -39.498 1.00 55.22 208 GLN A CA 1
ATOM 1671 C C . GLN A 1 208 ? 27.920 8.783 -39.335 1.00 55.22 208 GLN A C 1
ATOM 1673 O O . GLN A 1 208 ? 27.174 8.526 -38.393 1.00 55.22 208 GLN A O 1
ATOM 1678 N N . GLY A 1 209 ? 27.638 9.733 -40.234 1.00 56.69 209 GLY A N 1
ATOM 1679 C CA . GLY A 1 209 ? 26.318 10.371 -40.338 1.00 56.69 209 GLY A CA 1
ATOM 1680 C C . GLY A 1 209 ? 25.177 9.335 -40.356 1.00 56.69 209 GLY A C 1
ATOM 1681 O O . GLY A 1 209 ? 25.447 8.137 -40.489 1.00 56.69 209 GLY A O 1
ATOM 1682 N N . PRO A 1 210 ? 23.902 9.753 -40.210 1.00 54.56 210 PRO A N 1
ATOM 1683 C CA . PRO A 1 210 ? 22.777 8.855 -39.943 1.00 54.56 210 PRO A CA 1
ATOM 1684 C C . PRO A 1 210 ? 22.854 7.622 -40.839 1.00 54.56 210 PRO A C 1
ATOM 1686 O O . PRO A 1 210 ? 22.763 7.737 -42.062 1.00 54.56 210 PRO A O 1
ATOM 1689 N N . ARG A 1 211 ? 23.089 6.449 -40.228 1.00 56.38 211 ARG A N 1
ATOM 1690 C CA . ARG A 1 211 ? 23.207 5.184 -40.963 1.00 56.38 211 ARG A CA 1
ATOM 1691 C C . ARG A 1 211 ? 21.995 5.088 -41.881 1.00 56.38 211 ARG A C 1
ATOM 1693 O O . ARG A 1 211 ? 20.867 5.080 -41.382 1.00 56.38 211 ARG A O 1
ATOM 1700 N N . GLY A 1 212 ? 22.231 5.056 -43.195 1.00 55.50 212 GLY A N 1
ATOM 1701 C CA . GLY A 1 212 ? 21.167 4.976 -44.192 1.00 55.50 212 GLY A CA 1
ATOM 1702 C C . GLY A 1 212 ? 20.159 3.906 -43.782 1.00 55.50 212 GLY A C 1
ATOM 1703 O O . GLY A 1 212 ? 20.561 2.840 -43.302 1.00 55.50 212 GLY A O 1
ATOM 1704 N N . LYS A 1 213 ? 18.859 4.224 -43.885 1.00 54.59 213 LYS A N 1
ATOM 1705 C CA . LYS A 1 213 ? 17.758 3.326 -43.501 1.00 54.59 213 LYS A CA 1
ATOM 1706 C C . LYS A 1 213 ? 18.088 1.917 -43.986 1.00 54.59 213 LYS A C 1
ATOM 1708 O O . LYS A 1 213 ? 18.136 1.681 -45.190 1.00 54.59 213 LYS A O 1
ATOM 1713 N N . LYS A 1 214 ? 18.326 0.987 -43.054 1.00 58.28 214 LYS A N 1
ATOM 1714 C CA . LYS A 1 214 ? 18.465 -0.428 -43.403 1.00 58.28 214 LYS A CA 1
ATOM 1715 C C . LYS A 1 214 ? 17.174 -0.815 -44.116 1.00 58.28 214 LYS A C 1
ATOM 1717 O O . LYS A 1 214 ? 16.105 -0.743 -43.510 1.00 58.28 214 LYS A O 1
ATOM 1722 N N . THR A 1 215 ? 17.266 -1.148 -45.400 1.00 60.25 215 THR A N 1
ATOM 1723 C CA . THR A 1 215 ? 16.118 -1.639 -46.155 1.00 60.25 215 THR A CA 1
ATOM 1724 C C . THR A 1 215 ? 15.586 -2.877 -45.441 1.00 60.25 215 THR A C 1
ATOM 1726 O O . THR A 1 215 ? 16.346 -3.761 -45.035 1.00 60.25 215 THR A O 1
ATOM 1729 N N . THR A 1 216 ? 14.279 -2.886 -45.184 1.00 64.94 216 THR A N 1
ATOM 1730 C CA . THR A 1 216 ? 13.571 -4.038 -44.625 1.00 64.94 216 THR A CA 1
ATOM 1731 C C . THR A 1 216 ? 13.850 -5.260 -45.496 1.00 64.94 216 THR A C 1
ATOM 1733 O O . THR A 1 216 ? 13.991 -5.125 -46.711 1.00 64.94 216 THR A O 1
ATOM 1736 N N . ALA A 1 217 ? 13.923 -6.451 -44.892 1.00 64.56 217 ALA A N 1
ATOM 1737 C CA . ALA A 1 217 ? 14.210 -7.696 -45.613 1.00 64.56 217 ALA A CA 1
ATOM 1738 C C . ALA A 1 217 ? 13.319 -7.877 -46.860 1.00 64.56 217 ALA A C 1
ATOM 1740 O O . ALA A 1 217 ? 13.799 -8.333 -47.890 1.00 64.56 217 ALA A O 1
ATOM 1741 N N . HIS A 1 218 ? 12.072 -7.397 -46.793 1.00 59.84 218 HIS A N 1
ATOM 1742 C CA . HIS A 1 218 ? 11.120 -7.372 -47.905 1.00 59.84 218 HIS A CA 1
ATOM 1743 C C . HIS A 1 218 ? 11.599 -6.556 -49.119 1.00 59.84 218 HIS A C 1
ATOM 1745 O O . HIS A 1 218 ? 11.553 -7.045 -50.240 1.00 59.84 218 HIS A O 1
ATOM 1751 N N . LYS A 1 219 ? 12.141 -5.348 -48.907 1.00 71.12 219 LYS A N 1
ATOM 1752 C CA . LYS A 1 219 ? 12.674 -4.513 -49.998 1.00 71.12 219 LYS A CA 1
ATOM 1753 C C . LYS A 1 219 ? 13.912 -5.128 -50.641 1.00 71.12 219 LYS A C 1
ATOM 1755 O O . LYS A 1 219 ? 14.061 -5.069 -51.852 1.00 71.12 219 LYS A O 1
ATOM 1760 N N . LYS A 1 220 ? 14.776 -5.765 -49.843 1.00 75.38 220 LYS A N 1
ATOM 1761 C CA . LYS A 1 220 ? 15.933 -6.494 -50.384 1.00 75.38 220 LYS A CA 1
ATOM 1762 C C . LYS A 1 220 ? 15.513 -7.715 -51.202 1.00 75.38 220 LYS A C 1
ATOM 1764 O O . LYS A 1 220 ? 16.150 -8.002 -52.209 1.00 75.38 220 LYS A O 1
ATOM 1769 N N . ALA A 1 221 ? 14.461 -8.416 -50.782 1.00 71.62 221 ALA A N 1
ATOM 1770 C CA . ALA A 1 221 ? 13.907 -9.533 -51.538 1.00 71.62 221 ALA A CA 1
ATOM 1771 C C . ALA A 1 221 ? 13.293 -9.059 -52.867 1.00 71.62 221 ALA A C 1
ATOM 1773 O O . ALA A 1 221 ? 13.580 -9.643 -53.906 1.00 71.62 221 ALA A O 1
ATOM 1774 N N . GLU A 1 222 ? 12.534 -7.959 -52.866 1.00 74.94 222 GLU A N 1
ATOM 1775 C CA . GLU A 1 222 ? 11.990 -7.349 -54.089 1.00 74.94 222 GLU A CA 1
ATOM 1776 C C . GLU A 1 222 ? 13.092 -6.903 -55.060 1.00 74.94 222 GLU A C 1
ATOM 1778 O O . GLU A 1 222 ? 13.040 -7.229 -56.244 1.00 74.94 222 GLU A O 1
ATOM 1783 N N . GLU A 1 223 ? 14.130 -6.223 -54.565 1.00 78.81 223 GLU A N 1
ATOM 1784 C CA . GLU A 1 223 ? 15.286 -5.809 -55.374 1.00 78.81 223 GLU A CA 1
ATOM 1785 C C . GLU A 1 223 ? 16.011 -7.017 -55.997 1.00 78.81 223 GLU A C 1
ATOM 1787 O O . GLU A 1 223 ? 16.405 -6.974 -57.165 1.00 78.81 223 GLU A O 1
ATOM 1792 N N . GLN A 1 224 ? 16.136 -8.125 -55.257 1.00 80.50 224 GLN A N 1
ATOM 1793 C CA . GLN A 1 224 ? 16.714 -9.369 -55.773 1.00 80.50 224 GLN A CA 1
ATOM 1794 C C . GLN A 1 224 ? 15.822 -10.039 -56.825 1.00 80.50 224 GLN A C 1
ATOM 1796 O O . GLN A 1 224 ? 16.333 -10.479 -57.854 1.00 80.50 224 GLN A O 1
ATOM 1801 N N . ILE A 1 225 ? 14.502 -10.075 -56.622 1.00 78.94 225 ILE A N 1
ATOM 1802 C CA . ILE A 1 225 ? 13.550 -10.631 -57.596 1.00 78.94 225 ILE A CA 1
ATOM 1803 C C . ILE A 1 225 ? 13.605 -9.837 -58.908 1.00 78.94 225 ILE A C 1
ATOM 1805 O O . ILE A 1 225 ? 13.674 -10.427 -59.989 1.00 78.94 225 ILE A O 1
ATOM 1809 N N . VAL A 1 226 ? 13.652 -8.504 -58.837 1.00 83.88 226 VAL A N 1
ATOM 1810 C CA . VAL A 1 226 ? 13.778 -7.640 -60.023 1.00 83.88 226 VAL A CA 1
ATOM 1811 C C . VAL A 1 226 ? 15.109 -7.880 -60.744 1.00 83.88 226 VAL A C 1
ATOM 1813 O O . VAL A 1 226 ? 15.128 -8.003 -61.970 1.00 83.88 226 VAL A O 1
ATOM 1816 N N . ALA A 1 227 ? 16.216 -8.022 -60.009 1.00 83.06 227 ALA A N 1
ATOM 1817 C CA . ALA A 1 227 ? 17.523 -8.321 -60.595 1.00 83.06 227 ALA A CA 1
ATOM 1818 C C . ALA A 1 227 ? 17.553 -9.685 -61.313 1.00 83.06 227 ALA A C 1
ATOM 1820 O O . ALA A 1 227 ? 18.065 -9.783 -62.431 1.00 83.06 227 ALA A O 1
ATOM 1821 N N . ILE A 1 228 ? 16.953 -10.721 -60.717 1.00 80.69 228 ILE A N 1
ATOM 1822 C CA . ILE A 1 228 ? 16.831 -12.055 -61.327 1.00 80.69 228 ILE A CA 1
ATOM 1823 C C . ILE A 1 228 ? 15.974 -11.986 -62.599 1.00 80.69 228 ILE A C 1
ATOM 1825 O O . ILE A 1 228 ? 16.351 -12.532 -63.636 1.00 80.69 228 ILE A O 1
ATOM 1829 N N . THR A 1 229 ? 14.859 -11.254 -62.555 1.00 81.94 229 THR A N 1
ATOM 1830 C CA . THR A 1 229 ? 13.942 -11.106 -63.697 1.00 81.94 229 THR A CA 1
ATOM 1831 C C . THR A 1 229 ? 14.615 -10.394 -64.875 1.00 81.94 229 THR A C 1
ATOM 1833 O O . THR A 1 229 ? 14.468 -10.809 -66.026 1.00 81.94 229 THR A O 1
ATOM 1836 N N . ASN A 1 230 ? 15.407 -9.355 -64.600 1.00 81.06 230 ASN A N 1
ATOM 1837 C CA . ASN A 1 230 ? 16.146 -8.621 -65.626 1.00 81.06 230 ASN A CA 1
ATOM 1838 C C . ASN A 1 230 ? 17.270 -9.459 -66.252 1.00 81.06 230 ASN A C 1
ATOM 1840 O O . ASN A 1 230 ? 17.472 -9.398 -67.465 1.00 81.06 230 ASN A O 1
ATOM 1844 N N . ASN A 1 231 ? 17.961 -10.280 -65.459 1.00 79.50 231 ASN A N 1
ATOM 1845 C CA . ASN A 1 231 ? 18.967 -11.208 -65.980 1.00 79.50 231 ASN A CA 1
ATOM 1846 C C . ASN A 1 231 ? 18.345 -12.303 -66.856 1.00 79.50 231 ASN A C 1
ATOM 1848 O O . ASN A 1 231 ? 18.902 -12.633 -67.900 1.00 79.50 231 ASN A O 1
ATOM 1852 N N . ASN A 1 232 ? 17.170 -12.816 -66.488 1.00 75.62 232 ASN A N 1
ATOM 1853 C CA . ASN A 1 232 ? 16.459 -13.799 -67.306 1.00 75.62 232 ASN A CA 1
ATOM 1854 C C . ASN A 1 232 ? 15.959 -13.199 -68.628 1.00 75.62 232 ASN A C 1
ATOM 1856 O O . ASN A 1 232 ? 16.057 -13.851 -69.662 1.00 75.62 232 ASN A O 1
ATOM 1860 N N . LYS A 1 233 ? 15.497 -11.940 -68.629 1.00 74.19 233 LYS A N 1
ATOM 1861 C CA . LYS A 1 233 ? 15.151 -11.224 -69.870 1.00 74.19 233 LYS A CA 1
ATOM 1862 C C . LYS A 1 233 ? 16.358 -11.005 -70.783 1.00 74.19 233 LYS A C 1
ATOM 1864 O O . LYS A 1 233 ? 16.214 -11.132 -71.992 1.00 74.19 233 LYS A O 1
ATOM 1869 N N . LYS A 1 234 ? 17.533 -10.697 -70.222 1.00 73.19 234 LYS A N 1
ATOM 1870 C CA . LYS A 1 234 ? 18.776 -10.591 -71.003 1.00 73.19 234 LYS A CA 1
ATOM 1871 C C . LYS A 1 234 ? 19.157 -11.919 -71.653 1.00 73.19 234 LYS A C 1
ATOM 1873 O O . LYS A 1 234 ? 19.393 -11.937 -72.852 1.00 73.19 234 LYS A O 1
ATOM 1878 N N . ARG A 1 235 ? 19.121 -13.020 -70.897 1.00 68.62 235 ARG A N 1
ATOM 1879 C CA . ARG A 1 235 ? 19.396 -14.364 -71.434 1.00 68.62 235 ARG A CA 1
ATOM 1880 C C . ARG A 1 235 ? 18.411 -14.764 -72.534 1.00 68.62 235 ARG A C 1
ATOM 1882 O O . ARG A 1 235 ? 18.831 -15.219 -73.583 1.00 68.62 235 ARG A O 1
ATOM 1889 N N . ALA A 1 236 ? 17.118 -14.497 -72.343 1.00 69.75 236 ALA A N 1
ATOM 1890 C CA . ALA A 1 236 ? 16.113 -14.766 -73.370 1.00 69.75 236 ALA A CA 1
ATOM 1891 C C . ALA A 1 236 ? 16.331 -13.937 -74.652 1.00 69.75 236 ALA A C 1
ATOM 1893 O O . ALA A 1 236 ? 16.084 -14.429 -75.746 1.00 69.75 236 ALA A O 1
ATOM 1894 N N . ALA A 1 237 ? 16.807 -12.692 -74.538 1.00 66.31 237 ALA A N 1
ATOM 1895 C CA . ALA A 1 237 ? 17.149 -11.872 -75.701 1.00 66.31 237 ALA A CA 1
ATOM 1896 C C . ALA A 1 237 ? 18.404 -12.385 -76.436 1.00 66.31 237 ALA A C 1
ATOM 1898 O O . ALA A 1 237 ? 18.453 -12.343 -77.664 1.00 66.31 237 ALA A O 1
ATOM 1899 N N . GLU A 1 238 ? 19.389 -12.904 -75.700 1.00 67.12 238 GLU A N 1
ATOM 1900 C CA . GLU A 1 238 ? 20.584 -13.549 -76.260 1.00 67.12 238 GLU A CA 1
ATOM 1901 C C . GLU A 1 238 ? 20.228 -14.867 -76.977 1.00 67.12 238 GLU A C 1
ATOM 1903 O O . GLU A 1 238 ? 20.686 -15.090 -78.098 1.00 67.12 238 GLU A O 1
ATOM 1908 N N . ASP A 1 239 ? 19.326 -15.676 -76.414 1.00 61.91 239 ASP A N 1
ATOM 1909 C CA . ASP A 1 239 ? 18.854 -16.925 -77.032 1.00 61.91 239 ASP A CA 1
ATOM 1910 C C . ASP A 1 239 ? 18.031 -16.678 -78.313 1.00 61.91 239 ASP A C 1
ATOM 1912 O O . ASP A 1 239 ? 18.128 -17.442 -79.274 1.00 61.91 239 ASP A O 1
ATOM 1916 N N . ILE A 1 240 ? 17.262 -15.583 -78.378 1.00 61.88 240 ILE A N 1
ATOM 1917 C CA . ILE A 1 240 ? 16.526 -15.184 -79.594 1.00 61.88 240 ILE A CA 1
ATOM 1918 C C . ILE A 1 240 ? 17.491 -14.731 -80.704 1.00 61.88 240 ILE A C 1
ATOM 1920 O O . ILE A 1 240 ? 17.252 -15.022 -81.874 1.00 61.88 240 ILE A O 1
ATOM 1924 N N . SER A 1 241 ? 18.610 -14.086 -80.356 1.00 59.22 241 SER A N 1
ATOM 1925 C CA . SER A 1 241 ? 19.616 -13.643 -81.338 1.00 59.22 241 SER A CA 1
ATOM 1926 C C . SER A 1 241 ? 20.408 -14.788 -81.988 1.00 59.22 241 SER A C 1
ATOM 1928 O O . SER A 1 241 ? 21.020 -14.597 -83.036 1.00 59.22 241 SER A O 1
ATOM 1930 N N . LEU A 1 242 ? 20.372 -15.991 -81.403 1.00 59.88 242 LEU A N 1
ATOM 1931 C CA . LEU A 1 242 ? 21.003 -17.201 -81.945 1.00 59.88 242 LEU A CA 1
ATOM 1932 C C . LEU A 1 242 ? 20.104 -17.971 -82.930 1.00 59.88 242 LEU A C 1
ATOM 1934 O O . LEU A 1 242 ? 20.578 -18.903 -83.579 1.00 59.88 242 LEU A O 1
ATOM 1938 N N . LEU A 1 243 ? 18.824 -17.597 -83.051 1.00 59.72 243 LEU A N 1
AT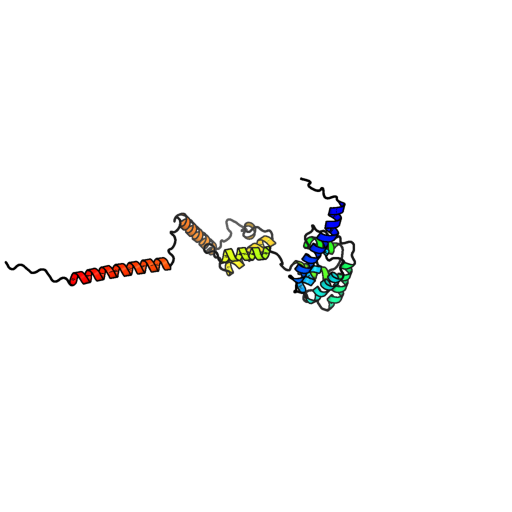OM 1939 C CA . LEU A 1 243 ? 17.843 -18.244 -83.934 1.00 59.72 243 LEU A CA 1
ATOM 1940 C C . LEU A 1 243 ? 17.655 -17.526 -85.282 1.00 59.72 243 LEU A C 1
ATOM 1942 O O . LEU A 1 243 ? 16.911 -18.024 -86.129 1.00 59.72 243 LEU A O 1
ATOM 1946 N N . GLU A 1 244 ? 18.321 -16.391 -85.521 1.00 58.81 244 GLU A N 1
ATOM 1947 C CA . GLU A 1 244 ? 18.296 -15.739 -86.835 1.00 58.81 244 GLU A CA 1
ATOM 1948 C C . GLU A 1 244 ? 19.199 -16.494 -87.834 1.00 58.81 244 GLU A C 1
ATOM 1950 O O . GLU A 1 244 ? 20.400 -16.654 -87.590 1.00 58.81 244 GLU A O 1
ATOM 1955 N N . PRO A 1 245 ? 18.664 -16.981 -88.973 1.00 60.56 245 PRO A N 1
ATOM 1956 C CA . PRO A 1 245 ? 19.473 -17.684 -89.960 1.00 60.56 245 PRO A CA 1
ATOM 1957 C C . PRO A 1 245 ? 20.473 -16.718 -90.619 1.00 60.56 245 PRO A C 1
ATOM 1959 O O . PRO A 1 245 ? 20.105 -15.591 -90.965 1.00 60.56 245 PRO A O 1
ATOM 1962 N N . PRO A 1 246 ? 21.735 -17.134 -90.841 1.00 59.00 246 PRO A N 1
ATOM 1963 C CA . PRO A 1 246 ? 22.748 -16.254 -91.403 1.00 59.00 246 PRO A CA 1
ATOM 1964 C C . PRO A 1 246 ? 22.366 -15.808 -92.819 1.00 59.00 246 PRO A C 1
ATOM 1966 O O . PRO A 1 246 ? 21.975 -16.621 -93.661 1.00 59.00 246 PRO A O 1
ATOM 1969 N N . ALA A 1 247 ? 22.517 -14.505 -93.075 1.00 63.97 247 ALA A N 1
ATOM 1970 C CA . ALA A 1 247 ? 22.218 -13.867 -94.353 1.00 63.97 247 ALA A CA 1
ATOM 1971 C C . ALA A 1 247 ? 22.874 -14.608 -95.540 1.00 63.97 247 ALA A C 1
ATOM 1973 O O . ALA A 1 247 ? 24.028 -15.047 -95.434 1.00 63.97 247 ALA A O 1
ATOM 1974 N N . PRO A 1 248 ? 22.178 -14.740 -96.688 1.00 54.03 248 PRO A N 1
ATOM 1975 C CA . PRO A 1 248 ? 22.678 -15.506 -97.821 1.00 54.03 248 PRO A CA 1
ATOM 1976 C C . PRO A 1 248 ? 23.973 -14.888 -98.353 1.00 54.03 248 PRO A C 1
ATOM 1978 O O . PRO A 1 248 ? 24.015 -13.733 -98.784 1.00 54.03 248 PRO A O 1
ATOM 1981 N N . LYS A 1 249 ? 25.049 -15.681 -98.325 1.00 56.75 249 LYS A N 1
ATOM 1982 C CA . LYS A 1 249 ? 26.343 -15.310 -98.903 1.00 56.75 249 LYS A CA 1
ATOM 1983 C C . LYS A 1 249 ? 26.157 -15.104 -100.407 1.00 56.75 249 LYS A C 1
ATOM 1985 O O . LYS A 1 249 ? 25.864 -16.058 -101.123 1.00 56.75 249 LYS A O 1
ATOM 1990 N N . ARG A 1 250 ? 26.341 -13.868 -100.885 1.00 51.91 250 ARG A N 1
ATOM 1991 C CA . ARG A 1 250 ? 26.453 -13.578 -102.321 1.00 51.91 250 ARG A CA 1
ATOM 1992 C C . ARG A 1 250 ? 27.627 -14.380 -102.885 1.00 51.91 250 ARG A C 1
ATOM 1994 O O . ARG A 1 250 ? 28.774 -14.144 -102.508 1.00 51.91 250 ARG A O 1
ATOM 2001 N N . LEU A 1 251 ? 27.325 -15.348 -103.747 1.00 51.81 251 LEU A N 1
ATOM 2002 C CA . LEU A 1 251 ? 28.313 -15.952 -104.633 1.00 51.81 251 LEU A CA 1
ATOM 2003 C C . LEU A 1 251 ? 28.724 -14.900 -105.672 1.00 51.81 251 LEU A C 1
ATOM 2005 O O . LEU A 1 251 ? 27.894 -14.093 -106.087 1.00 51.81 251 LEU A O 1
ATOM 2009 N N . LYS A 1 252 ? 30.029 -14.893 -105.950 1.00 51.50 252 LYS A N 1
ATOM 2010 C CA . LYS A 1 252 ? 30.800 -13.888 -106.695 1.00 51.50 252 LYS A CA 1
ATOM 2011 C C . LYS A 1 252 ? 30.177 -13.459 -108.017 1.00 51.50 252 LYS A C 1
ATOM 2013 O O . LYS A 1 252 ? 29.692 -14.353 -108.741 1.00 51.50 252 LYS A O 1
#